Protein AF-A0A925NTC1-F1 (afdb_monomer_lite)

Foldseek 3Di:
DPLPFDEAEAEPEDQVPWDWQPDDLVCLLVLQVVQDLQSNLPGPGFDWYWHDDDQKIKTAGAPPQWKKWAWFDDPRFIYIYMYSDPVVVLVVCVVVVRNVVDDSVRIDTDDHQWIWIFGRPGPPGTDIDTDGNDDDDPPPDPPDPVVVVCVVLVVLLVVLLSVVVVDDQPAAAEEAAQLDPLSLSNLVSNVVSCVVVVHDCVSYAYEYEDQPPDCSLVSRCVSCVVVVNNVRYDYQYDHPVPQDLVVLCNVVVDDPPVSSVVSSRVVSSVVSCCVVPVPHDHYHYRPPVVD

Secondary structure (DSSP, 8-state):
-------EEEE---GGG-EESSS-HHHHHHHHHH--HHHHHT--EE-EEEEEETTEEEEEE-SSS--EEEEE--TT--EEEEES-HHHHHHHHHHTT-GGG--GGG-EEPPTTEEEEEE--SSSPPPPEEEE---PPTT-S-S-HHHHHHHHHHHHHHHHHHHHHHS-TT--EEEE--SSHHHHHHHHHHHHHHHHTT--GGGEEEEEEE-SS-HHHHHHHHHHHHTT-GGGEEEEE--GGG--HHHHHHHH----HHHHHHHHHHHHHHHHHHHH-TT---EE--TTS--

pLDDT: mean 93.63, std 8.41, range [34.22, 98.81]

Sequence (291 aa):
MNHQYLEKIVDLLDPKLNRIHNLSVDEARARVLSGQPEAVREIDGSFALLARDGKTVRMARSLDRPMRYFLAKRAEGPALIVADRIDAIYQQLEREGLSGQFHPSYTRMVPAHYVIEIQLVGCPDPDPTYTRFFTPQRDALPADLDNIGRRYIGALADEIAKWLKSVPANEPIGVAFSGGVDSGSVFLVTYHVMRQLGMSLSRLKAFTLSFGDGPDLQQSRDFLEQLGLGLFLEPVEADLASLDVAETIRVVEDYKPLDIESASMAMTLCRGIRALYPDWKLLLDGDGGDE

Radius of gyration: 22.22 Å; chains: 1; bounding box: 55×43×65 Å

Structure (mmCIF, N/CA/C/O backbone):
data_AF-A0A925NTC1-F1
#
_entry.id   AF-A0A925NTC1-F1
#
loop_
_atom_site.group_PDB
_atom_site.id
_atom_site.type_symbol
_atom_site.label_atom_id
_atom_site.label_alt_id
_atom_site.label_comp_id
_atom_site.label_asym_id
_atom_site.label_entity_id
_atom_site.label_seq_id
_atom_site.pdbx_PDB_ins_code
_atom_site.Cartn_x
_atom_site.Cartn_y
_atom_site.Cartn_z
_atom_site.occupancy
_atom_site.B_iso_or_equiv
_atom_site.auth_seq_id
_atom_site.auth_comp_id
_atom_site.auth_asym_id
_atom_site.auth_atom_id
_atom_site.pdbx_PDB_model_num
ATOM 1 N N . MET A 1 1 ? -28.391 2.268 40.366 1.00 34.22 1 MET A N 1
ATOM 2 C CA . MET A 1 1 ? -28.900 2.285 38.978 1.00 34.22 1 MET A CA 1
ATOM 3 C C . MET A 1 1 ? -27.744 1.910 38.065 1.00 34.22 1 MET A C 1
ATOM 5 O O . MET A 1 1 ? -26.818 2.703 37.947 1.00 34.22 1 MET A O 1
ATOM 9 N N . ASN A 1 2 ? -27.745 0.696 37.505 1.00 36.69 2 ASN A N 1
ATOM 10 C CA . ASN A 1 2 ? -26.750 0.284 36.509 1.00 36.69 2 ASN A CA 1
ATOM 11 C C . ASN A 1 2 ? -27.020 1.065 35.220 1.00 36.69 2 ASN A C 1
ATOM 13 O O . ASN A 1 2 ? -27.912 0.702 34.460 1.00 36.69 2 ASN A O 1
ATOM 17 N N . HIS A 1 3 ? -26.287 2.157 34.999 1.00 46.06 3 HIS A N 1
ATOM 18 C CA . HIS A 1 3 ? -26.251 2.800 33.691 1.00 46.06 3 HIS A CA 1
ATOM 19 C C . HIS A 1 3 ? -25.476 1.866 32.762 1.00 46.06 3 HIS A C 1
ATOM 21 O O . HIS A 1 3 ? -24.249 1.807 32.804 1.00 46.06 3 HIS A O 1
ATOM 27 N N . GLN A 1 4 ? -26.195 1.063 31.982 1.00 53.44 4 GLN A N 1
ATOM 28 C CA . GLN A 1 4 ? -25.585 0.270 30.927 1.00 53.44 4 GLN A CA 1
ATOM 29 C C . GLN A 1 4 ? -25.191 1.247 29.818 1.00 53.44 4 GLN A C 1
ATOM 31 O O . GLN A 1 4 ? -26.040 1.687 29.050 1.00 53.44 4 GLN A O 1
ATOM 36 N N . TYR A 1 5 ? -23.922 1.657 29.811 1.00 60.78 5 TYR A N 1
ATOM 37 C CA . TYR A 1 5 ? -23.385 2.534 28.776 1.00 60.78 5 TYR A CA 1
ATOM 38 C C . TYR A 1 5 ? -23.648 1.926 27.388 1.00 60.78 5 TYR A C 1
ATOM 40 O O . TYR A 1 5 ? -23.357 0.750 27.155 1.00 60.78 5 TYR A O 1
ATOM 48 N N . LEU A 1 6 ? -24.219 2.725 26.485 1.00 64.88 6 LEU A N 1
ATOM 49 C CA . LEU A 1 6 ? -24.403 2.395 25.076 1.00 64.88 6 LEU A CA 1
ATOM 50 C C . LEU A 1 6 ? -23.114 2.749 24.336 1.00 64.88 6 LEU A C 1
ATOM 52 O O . LEU A 1 6 ? -22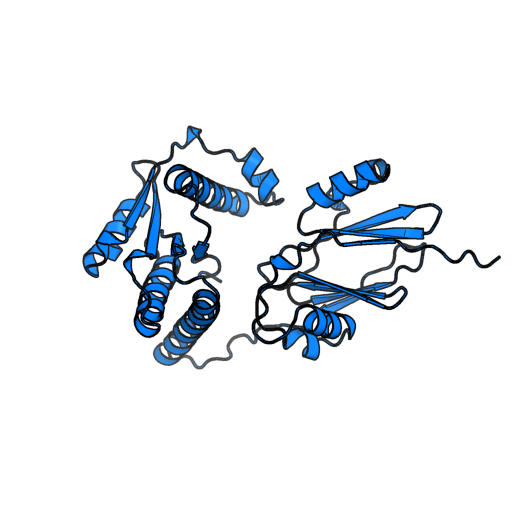.890 3.885 23.912 1.00 64.88 6 LEU A O 1
ATOM 56 N N . GLU A 1 7 ? -22.250 1.751 24.215 1.00 76.75 7 GLU A N 1
ATOM 57 C CA . GLU A 1 7 ? -21.011 1.841 23.453 1.00 76.75 7 GLU A CA 1
ATOM 58 C C . GLU A 1 7 ? -21.331 1.925 21.960 1.00 76.75 7 GLU A C 1
ATOM 60 O O . GLU A 1 7 ? -22.129 1.147 21.426 1.00 76.75 7 GLU A O 1
ATOM 65 N N . LYS A 1 8 ? -20.703 2.881 21.273 1.00 87.38 8 LYS A N 1
ATOM 66 C CA . LYS A 1 8 ? -20.868 3.063 19.830 1.00 87.38 8 LYS A CA 1
ATOM 67 C C . LYS A 1 8 ? -19.547 2.791 19.129 1.00 87.38 8 LYS A C 1
ATOM 69 O O . LYS A 1 8 ? -18.512 3.308 19.530 1.00 87.38 8 LYS A O 1
ATOM 74 N N . ILE A 1 9 ? -19.595 2.001 18.064 1.00 92.94 9 ILE A N 1
ATOM 75 C CA . ILE A 1 9 ? -18.451 1.768 17.182 1.00 92.94 9 ILE A CA 1
ATOM 76 C C . ILE A 1 9 ? -18.863 2.213 15.788 1.00 92.94 9 ILE A C 1
ATOM 78 O O . ILE A 1 9 ? -19.908 1.788 1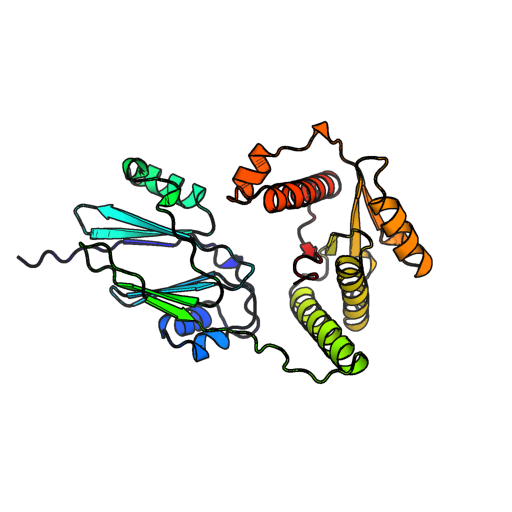5.290 1.00 92.94 9 ILE A O 1
ATOM 82 N N . VAL A 1 10 ? -18.055 3.074 15.183 1.00 96.00 10 VAL A N 1
ATOM 83 C CA . VAL A 1 10 ? -18.211 3.521 13.802 1.00 96.00 10 VAL A CA 1
ATOM 84 C C . VAL A 1 10 ? -16.999 3.029 13.024 1.00 96.00 10 VAL A C 1
ATOM 86 O O . VAL A 1 10 ? -15.906 3.567 13.171 1.00 96.00 10 VAL A O 1
ATOM 89 N N . ASP A 1 11 ? -17.204 1.979 12.234 1.00 96.75 11 ASP A N 1
ATOM 90 C CA . ASP A 1 11 ? -16.203 1.431 11.320 1.00 96.75 11 ASP A CA 1
ATOM 91 C C . ASP A 1 11 ? -16.370 2.094 9.946 1.00 96.75 11 ASP A C 1
ATOM 93 O O . ASP A 1 11 ? -17.374 1.873 9.265 1.00 96.75 11 ASP A O 1
ATOM 97 N N . LEU A 1 12 ? -15.424 2.962 9.581 1.00 97.81 12 LEU A N 1
ATOM 98 C CA . LEU A 1 12 ? -15.378 3.674 8.300 1.00 97.81 12 LEU A CA 1
ATOM 99 C C . LEU A 1 12 ? -14.425 3.009 7.297 1.00 97.81 12 LEU A C 1
ATOM 101 O O . LEU A 1 12 ? -14.195 3.567 6.225 1.00 97.81 12 LEU A O 1
ATOM 105 N N . LEU A 1 13 ? -13.851 1.846 7.622 1.00 97.06 13 LEU A N 1
ATOM 106 C CA . LEU A 1 13 ? -12.977 1.127 6.701 1.00 97.06 13 LEU A CA 1
ATOM 107 C C . LEU A 1 13 ? -13.779 0.578 5.517 1.00 97.06 13 LEU A C 1
ATOM 109 O O . LEU A 1 13 ? -14.819 -0.055 5.698 1.00 97.06 13 LEU A O 1
ATOM 113 N N . ASP A 1 14 ? -13.265 0.755 4.297 1.00 95.25 14 ASP A N 1
ATOM 114 C CA . ASP A 1 14 ? -13.838 0.100 3.120 1.00 95.25 14 ASP A CA 1
ATOM 115 C C . ASP A 1 14 ? -13.354 -1.361 3.039 1.00 95.25 14 ASP A C 1
ATOM 117 O O . ASP A 1 14 ? -12.177 -1.609 2.744 1.00 95.25 14 ASP A O 1
ATOM 121 N N . PRO A 1 15 ? -14.237 -2.359 3.249 1.00 92.56 15 PRO A N 1
ATOM 122 C CA . PRO A 1 15 ? -13.847 -3.763 3.203 1.00 92.56 15 PRO A CA 1
ATOM 123 C C . PRO A 1 15 ? -13.357 -4.210 1.820 1.00 92.56 15 PRO A C 1
ATOM 125 O O . PRO A 1 15 ? -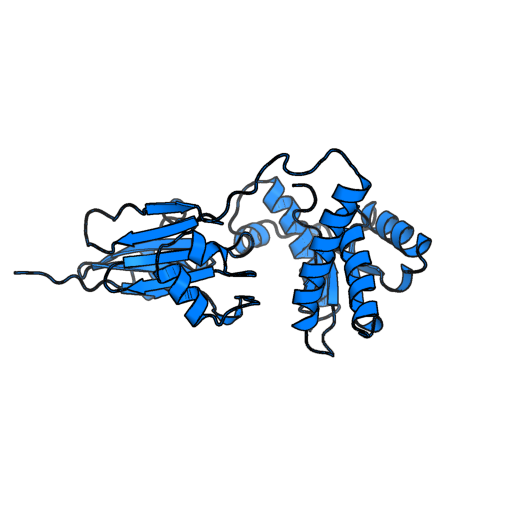12.643 -5.210 1.740 1.00 92.56 15 PRO A O 1
ATOM 128 N N . LYS A 1 16 ? -13.704 -3.492 0.739 1.00 93.19 16 LYS A N 1
ATOM 129 C CA . LYS A 1 16 ? -13.284 -3.816 -0.637 1.00 93.19 16 LYS A CA 1
ATOM 130 C C . LYS A 1 16 ? -11.807 -3.544 -0.895 1.00 93.19 16 LYS A C 1
ATOM 132 O O . LYS A 1 16 ? -11.266 -4.028 -1.886 1.00 93.19 16 LYS A O 1
ATOM 137 N N . LEU A 1 17 ? -11.170 -2.761 -0.029 1.00 93.62 17 LEU A N 1
ATOM 138 C CA . LEU A 1 17 ? -9.750 -2.462 -0.135 1.00 93.62 17 LEU A CA 1
ATOM 139 C C . LEU A 1 17 ? -8.865 -3.557 0.477 1.00 93.62 17 LEU A C 1
ATOM 141 O O . LEU A 1 17 ? -7.655 -3.534 0.269 1.00 93.62 17 LEU A O 1
ATOM 145 N N . ASN A 1 18 ? -9.447 -4.522 1.1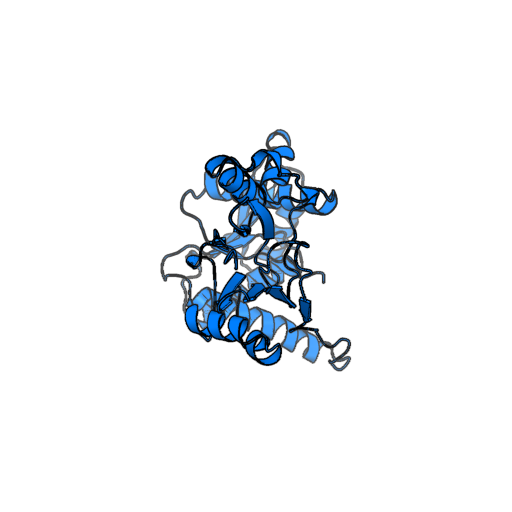96 1.00 95.44 18 ASN A N 1
ATOM 146 C CA . ASN A 1 18 ? -8.714 -5.693 1.666 1.00 95.44 18 ASN A CA 1
ATOM 147 C C . ASN A 1 18 ? -8.397 -6.631 0.490 1.00 95.44 18 ASN A C 1
ATOM 149 O O . ASN A 1 18 ? -9.260 -6.947 -0.332 1.00 95.44 18 ASN A O 1
ATOM 153 N N . ARG A 1 19 ? -7.161 -7.123 0.442 1.00 94.25 19 ARG A N 1
ATOM 154 C CA . ARG A 1 19 ? -6.672 -8.133 -0.500 1.00 94.25 19 ARG A CA 1
ATOM 155 C C . ARG A 1 19 ? -6.203 -9.335 0.303 1.00 94.25 19 ARG A C 1
ATOM 157 O O . ARG A 1 19 ? -5.042 -9.411 0.672 1.00 94.25 19 ARG A O 1
ATOM 164 N N . ILE A 1 20 ? -7.127 -10.240 0.607 1.00 95.81 20 ILE A N 1
ATOM 165 C CA . ILE A 1 20 ? -6.850 -11.452 1.385 1.00 95.81 20 ILE A CA 1
ATOM 166 C C . ILE A 1 20 ? -6.851 -12.642 0.428 1.00 95.81 20 ILE A C 1
ATOM 168 O O . ILE A 1 20 ? -7.797 -12.819 -0.342 1.00 95.81 20 ILE A O 1
ATOM 172 N N . HIS A 1 21 ? -5.781 -13.433 0.448 1.00 94.62 21 HIS A N 1
ATOM 173 C CA . HIS A 1 21 ? -5.537 -14.479 -0.547 1.00 94.62 21 HIS A CA 1
ATOM 174 C C . HIS A 1 21 ? -6.015 -15.866 -0.116 1.00 94.62 21 HIS A C 1
ATOM 176 O O . HIS A 1 21 ? -6.291 -16.706 -0.972 1.00 94.62 21 HIS A O 1
ATOM 182 N N . ASN A 1 22 ? -6.117 -16.119 1.189 1.00 96.25 22 ASN A N 1
ATOM 183 C CA . ASN A 1 22 ? -6.352 -17.457 1.733 1.00 96.25 22 ASN A CA 1
ATOM 184 C C . ASN A 1 22 ? -7.648 -17.610 2.547 1.00 96.25 22 ASN A C 1
ATOM 186 O O . ASN A 1 22 ? -7.975 -18.729 2.934 1.00 96.25 22 ASN A O 1
ATOM 190 N N . LEU A 1 23 ? -8.370 -16.518 2.816 1.00 97.00 23 LEU A N 1
ATOM 191 C CA . LEU A 1 23 ? -9.561 -16.480 3.670 1.00 97.00 23 LEU A CA 1
ATOM 192 C C . LEU A 1 23 ? -10.598 -15.498 3.114 1.00 97.00 23 LEU A C 1
ATOM 194 O O . LEU A 1 23 ? -10.261 -14.546 2.407 1.00 97.00 23 LEU A O 1
ATOM 198 N N . SER A 1 24 ? -11.860 -15.674 3.500 1.00 96.19 24 SER A N 1
ATOM 199 C CA . SER A 1 24 ? -12.855 -14.604 3.395 1.00 96.19 24 SER A CA 1
ATOM 200 C C . SER A 1 24 ? -12.587 -13.486 4.414 1.00 96.19 24 SER A C 1
ATOM 202 O O . SER A 1 24 ? -11.919 -13.680 5.433 1.00 96.19 24 SER A O 1
ATOM 204 N N . VAL A 1 25 ? -13.153 -12.297 4.172 1.00 96.19 25 VAL A N 1
ATOM 205 C CA . VAL A 1 25 ? -13.034 -11.154 5.098 1.00 96.19 25 VAL A CA 1
ATOM 206 C C . VAL A 1 25 ? -13.625 -11.480 6.474 1.00 96.19 25 VAL A C 1
ATOM 208 O O . VAL A 1 25 ? -13.068 -11.067 7.489 1.00 96.19 25 VAL A O 1
ATOM 211 N N . ASP A 1 26 ? -14.717 -12.244 6.532 1.00 96.56 26 ASP A N 1
ATOM 212 C CA . ASP A 1 26 ? -15.361 -12.602 7.799 1.00 96.56 26 ASP A CA 1
ATOM 213 C C . ASP A 1 26 ? -14.547 -13.635 8.589 1.00 96.56 26 ASP A C 1
ATOM 215 O O . ASP A 1 26 ? -14.409 -13.506 9.806 1.00 96.56 26 ASP A O 1
ATOM 219 N N . GLU A 1 27 ? -13.921 -14.604 7.916 1.00 98.00 27 GLU A N 1
ATOM 220 C CA . GLU A 1 27 ? -12.978 -15.528 8.560 1.00 98.00 27 GLU A CA 1
ATOM 221 C C . GLU A 1 27 ? -11.750 -14.786 9.093 1.00 98.00 27 GLU A C 1
ATOM 223 O O . GLU A 1 27 ? -11.338 -15.011 10.231 1.00 98.00 27 GLU A O 1
ATOM 228 N N . ALA A 1 28 ? -11.196 -13.851 8.316 1.00 97.94 28 ALA A N 1
ATOM 229 C CA . ALA A 1 28 ? -10.082 -13.018 8.757 1.00 97.94 28 ALA A CA 1
ATOM 230 C C . ALA A 1 28 ? -10.469 -12.143 9.964 1.00 97.94 28 ALA A C 1
ATOM 232 O O . ALA A 1 28 ? -9.719 -12.058 10.940 1.00 97.94 28 ALA A O 1
ATOM 233 N N . ARG A 1 29 ? -11.678 -11.562 9.966 1.00 98.00 29 ARG A N 1
ATOM 234 C CA . ARG A 1 29 ? -12.235 -10.859 11.133 1.00 98.00 29 ARG A CA 1
ATOM 235 C C . ARG A 1 29 ? -12.389 -11.779 12.336 1.00 98.00 29 ARG A C 1
ATOM 237 O O . ARG A 1 29 ? -12.080 -11.348 13.440 1.00 98.00 29 ARG A O 1
ATOM 244 N N . ALA A 1 30 ? -12.807 -13.030 12.153 1.00 98.12 30 ALA A N 1
ATOM 245 C CA . ALA A 1 30 ? -12.884 -14.001 13.243 1.00 98.12 30 ALA A CA 1
ATOM 246 C C . ALA A 1 30 ? -11.494 -14.326 13.824 1.00 98.12 30 ALA A C 1
ATOM 248 O O . ALA A 1 30 ? -11.352 -14.447 15.042 1.00 98.12 30 ALA A O 1
ATOM 249 N N . ARG A 1 31 ? -10.447 -14.390 12.987 1.00 98.31 31 ARG A N 1
ATOM 250 C CA . ARG A 1 31 ? -9.058 -14.529 13.462 1.00 98.31 31 ARG A CA 1
ATOM 251 C C . ARG A 1 31 ? -8.626 -13.324 14.296 1.00 98.31 31 ARG A C 1
ATOM 253 O O . ARG A 1 31 ? -8.130 -13.518 15.403 1.00 98.31 31 ARG A O 1
ATOM 260 N N . VAL A 1 32 ? -8.889 -12.098 13.835 1.00 98.00 32 VAL A N 1
ATOM 261 C CA . VAL A 1 32 ? -8.629 -10.871 14.619 1.00 98.00 32 VAL A CA 1
ATOM 262 C C . VAL A 1 32 ? -9.441 -10.861 15.913 1.00 98.00 32 VAL A C 1
ATOM 264 O O . VAL A 1 32 ? -8.909 -10.558 16.982 1.00 98.00 32 VAL A O 1
ATOM 267 N N . LEU A 1 33 ? -10.707 -11.275 15.846 1.00 97.88 33 LEU A N 1
ATOM 268 C CA . LEU A 1 33 ? -11.583 -11.373 17.004 1.00 97.88 33 LEU A CA 1
ATOM 269 C C . LEU A 1 33 ? -11.100 -12.401 18.014 1.00 97.88 33 LEU A C 1
ATOM 271 O O . LEU A 1 33 ? -11.430 -12.247 19.174 1.00 97.88 33 LEU A O 1
ATOM 275 N N . SER A 1 34 ? -10.325 -13.417 17.638 1.00 97.00 34 SER A N 1
ATOM 276 C CA . SER A 1 34 ? -9.787 -14.389 18.601 1.00 97.00 34 SER A CA 1
ATOM 277 C C . SER A 1 34 ? -8.752 -13.781 19.559 1.00 97.00 34 SER A C 1
ATOM 279 O O . SER A 1 34 ? -8.532 -14.314 20.647 1.00 97.00 34 SER A O 1
ATOM 281 N N . GLY A 1 35 ? -8.107 -12.678 19.156 1.00 94.81 35 GLY A N 1
ATOM 282 C CA . GLY A 1 35 ? -6.989 -12.072 19.880 1.00 94.81 35 GLY A CA 1
ATOM 283 C C . GLY A 1 35 ? -5.691 -12.887 19.850 1.00 94.81 35 GLY A C 1
ATOM 284 O O . GLY A 1 35 ? -4.709 -12.451 20.439 1.00 94.81 35 GLY A O 1
ATOM 285 N N . GLN A 1 36 ? -5.668 -14.049 19.185 1.00 96.62 36 GLN A N 1
ATOM 286 C CA . GLN A 1 36 ? -4.500 -14.930 19.128 1.00 96.62 36 GLN A CA 1
ATOM 287 C C . GLN A 1 36 ? -3.535 -14.470 18.022 1.00 96.62 36 GLN A C 1
ATOM 289 O O . GLN A 1 36 ? -3.917 -14.491 16.846 1.00 96.62 36 GLN A O 1
ATOM 294 N N . PRO A 1 37 ? -2.295 -14.066 18.353 1.00 96.19 37 PRO A N 1
ATOM 295 C CA . PRO A 1 37 ? -1.338 -13.559 17.369 1.00 96.19 37 PRO A CA 1
ATOM 296 C C . PRO A 1 37 ? -1.050 -14.550 16.239 1.00 96.19 37 PRO A C 1
ATOM 298 O O . PRO A 1 37 ? -1.020 -14.171 15.071 1.00 96.19 37 PRO A O 1
ATOM 301 N N . GLU A 1 38 ? -0.914 -15.830 16.562 1.00 96.81 38 GLU A N 1
ATOM 302 C CA . GLU A 1 38 ? -0.633 -16.910 15.616 1.00 96.81 38 GLU A CA 1
ATOM 303 C C . GLU A 1 38 ? -1.763 -17.043 14.591 1.00 96.81 38 GLU A C 1
ATOM 305 O O . GLU A 1 38 ? -1.517 -17.188 13.398 1.00 96.81 38 GLU A O 1
ATOM 310 N N . ALA A 1 39 ? -3.010 -16.891 15.042 1.00 97.38 39 ALA A N 1
ATOM 311 C CA . ALA A 1 39 ? -4.183 -16.958 14.183 1.00 97.38 39 ALA A CA 1
ATOM 312 C C . ALA A 1 39 ? -4.279 -15.755 13.228 1.00 97.38 39 ALA A C 1
ATOM 314 O O . ALA A 1 39 ? -4.731 -15.911 12.096 1.00 97.38 39 ALA A O 1
ATOM 315 N N . VAL A 1 40 ? -3.861 -14.564 13.672 1.00 97.56 40 VAL A N 1
ATOM 316 C CA . VAL A 1 40 ? -3.804 -13.353 12.831 1.00 97.56 40 VAL A CA 1
ATOM 317 C C . VAL A 1 40 ? -2.629 -13.416 11.855 1.00 97.56 40 VAL A C 1
ATOM 319 O O . VAL A 1 40 ? -2.753 -12.973 10.716 1.00 97.56 40 VAL A O 1
ATOM 322 N N . ARG A 1 41 ? -1.507 -14.021 12.261 1.00 96.69 41 ARG A N 1
ATOM 323 C CA . ARG A 1 41 ? -0.319 -14.201 11.416 1.00 96.69 41 ARG A CA 1
ATOM 324 C C . ARG A 1 41 ? -0.584 -15.053 10.172 1.00 96.69 41 ARG A C 1
ATOM 326 O O . ARG A 1 41 ? 0.132 -14.888 9.182 1.00 96.69 41 ARG A O 1
ATOM 333 N N . GLU A 1 42 ? -1.582 -15.933 10.228 1.00 97.12 42 GLU A N 1
ATOM 334 C CA . GLU A 1 42 ? -2.028 -16.777 9.113 1.00 97.12 42 GLU A CA 1
ATOM 335 C C . GLU A 1 42 ? -2.799 -16.016 8.023 1.00 97.12 42 GLU A C 1
ATOM 337 O O . GLU A 1 42 ? -3.028 -16.586 6.960 1.00 97.12 42 GLU A O 1
ATOM 342 N N . ILE A 1 43 ? -3.217 -14.765 8.243 1.00 97.62 43 ILE A N 1
ATOM 343 C CA . ILE A 1 43 ? -3.909 -13.977 7.212 1.00 97.62 43 ILE A CA 1
ATOM 344 C C . ILE A 1 43 ? -2.886 -13.579 6.138 1.00 97.62 43 ILE A C 1
ATOM 346 O O . ILE A 1 43 ? -1.967 -12.807 6.413 1.00 97.62 43 ILE A O 1
ATOM 350 N N . ASP A 1 44 ? -3.044 -14.108 4.922 1.00 95.50 44 ASP A N 1
ATOM 351 C CA . ASP A 1 44 ? -2.168 -13.811 3.783 1.00 95.50 44 ASP A CA 1
ATOM 352 C C . ASP A 1 44 ? -2.737 -12.646 2.967 1.00 95.50 44 ASP A C 1
ATOM 354 O O . ASP A 1 44 ? -3.842 -12.742 2.422 1.00 95.50 44 ASP A O 1
ATOM 358 N N . GLY A 1 45 ? -1.970 -11.559 2.883 1.00 93.94 45 GLY A N 1
ATOM 359 C CA . GLY A 1 45 ? -2.258 -10.400 2.046 1.00 93.94 45 GLY A CA 1
ATOM 360 C C . GLY A 1 45 ? -2.310 -9.066 2.795 1.00 93.94 45 GLY A C 1
ATOM 361 O O . GLY A 1 45 ? -1.745 -8.897 3.877 1.00 93.94 45 GLY A O 1
ATOM 362 N N . SER A 1 46 ? -2.994 -8.103 2.186 1.00 95.12 46 SER A N 1
ATOM 363 C CA . SER A 1 46 ? -3.083 -6.709 2.622 1.00 95.12 46 SER A CA 1
ATOM 364 C C . SER A 1 46 ? -4.450 -6.425 3.243 1.00 95.12 46 SER A C 1
ATOM 366 O O . SER A 1 46 ? -5.491 -6.654 2.618 1.00 95.12 46 SER A O 1
ATOM 368 N N . PHE A 1 47 ? -4.481 -5.958 4.493 1.00 97.12 47 PHE A N 1
ATOM 369 C CA . PHE A 1 47 ? -5.737 -5.779 5.219 1.00 97.12 47 PHE A CA 1
ATOM 370 C C . PHE A 1 47 ? -5.696 -4.709 6.317 1.00 97.12 47 PHE A C 1
ATOM 372 O O . PHE A 1 47 ? -4.667 -4.463 6.942 1.00 97.12 47 PHE A O 1
ATOM 379 N N . ALA A 1 48 ? -6.862 -4.129 6.598 1.00 98.00 48 ALA A N 1
ATOM 380 C CA . ALA A 1 48 ? -7.175 -3.415 7.835 1.00 98.00 48 ALA A CA 1
ATOM 381 C C . ALA A 1 48 ? -8.523 -3.937 8.343 1.00 98.00 48 ALA A C 1
ATOM 383 O O . ALA A 1 48 ? -9.542 -3.830 7.657 1.00 98.00 48 ALA A O 1
ATOM 384 N N . LEU A 1 49 ? -8.521 -4.570 9.515 1.00 98.19 49 LEU A N 1
ATOM 385 C CA . LEU A 1 49 ? -9.656 -5.336 10.018 1.00 98.19 49 LEU A CA 1
ATOM 386 C C . LEU A 1 49 ? -10.027 -4.888 11.425 1.00 98.19 49 LEU A C 1
ATOM 388 O O . LEU A 1 49 ? -9.182 -4.830 12.318 1.00 98.19 49 LEU A O 1
ATOM 392 N N . LEU A 1 50 ? -11.321 -4.649 11.615 1.00 97.81 50 LEU A N 1
ATOM 393 C CA . LEU A 1 50 ? -11.962 -4.454 12.905 1.00 97.81 50 LEU A CA 1
ATOM 394 C C . LEU A 1 50 ? -12.919 -5.616 13.172 1.00 97.81 50 LEU A C 1
ATOM 396 O O . LEU A 1 50 ? -13.694 -6.014 12.297 1.00 97.81 50 LEU A O 1
ATOM 400 N N . ALA A 1 51 ? -12.884 -6.132 14.396 1.00 96.94 51 ALA A N 1
ATOM 401 C CA . ALA A 1 51 ? -13.853 -7.091 14.900 1.00 96.94 51 ALA A CA 1
ATOM 402 C C . ALA A 1 51 ? -14.257 -6.744 16.337 1.00 96.94 51 ALA A C 1
ATOM 404 O O . ALA A 1 51 ? -13.502 -6.106 17.073 1.00 96.94 51 ALA A O 1
ATOM 405 N N . ARG A 1 52 ? -15.460 -7.156 16.744 1.00 94.62 52 ARG A N 1
ATOM 406 C CA . ARG A 1 52 ? -15.976 -6.894 18.090 1.00 94.62 52 ARG A CA 1
ATOM 407 C C . ARG A 1 52 ? -16.723 -8.087 18.668 1.00 94.62 52 ARG A C 1
ATOM 409 O O . ARG A 1 52 ? -17.408 -8.792 17.929 1.00 94.62 52 ARG A O 1
ATOM 416 N N . ASP A 1 53 ? -16.649 -8.224 19.984 1.00 93.31 53 ASP A N 1
ATOM 417 C CA . ASP A 1 53 ? -17.513 -9.087 20.785 1.00 93.31 53 ASP A CA 1
ATOM 418 C C . ASP A 1 53 ? -17.874 -8.364 22.087 1.00 93.31 53 ASP A C 1
ATOM 420 O O . ASP A 1 53 ? -17.008 -8.013 22.892 1.00 93.31 53 ASP A O 1
ATOM 424 N N . GLY A 1 54 ? -19.161 -8.056 22.257 1.00 89.88 54 GLY A N 1
ATOM 425 C CA . GLY A 1 54 ? -19.641 -7.194 23.335 1.00 89.88 54 GLY A CA 1
ATOM 426 C C . GLY A 1 54 ? -18.882 -5.864 23.392 1.00 89.88 54 GLY A C 1
ATOM 427 O O . GLY A 1 54 ? -18.970 -5.056 22.467 1.00 89.88 54 GLY A O 1
ATOM 428 N N . LYS A 1 55 ? -18.142 -5.664 24.488 1.00 89.31 55 LYS A N 1
ATOM 429 C CA . LYS A 1 55 ? -17.357 -4.449 24.773 1.00 89.31 55 LYS A CA 1
ATOM 430 C C . LYS A 1 55 ? -15.920 -4.508 24.263 1.00 89.31 55 LYS A C 1
ATOM 432 O O . LYS A 1 55 ? -15.199 -3.513 24.322 1.00 89.31 55 LYS A O 1
ATOM 437 N N . THR A 1 56 ? -15.484 -5.680 23.816 1.00 93.19 56 THR A N 1
ATOM 438 C CA . THR A 1 56 ? -14.130 -5.917 23.336 1.00 93.19 56 THR A CA 1
ATOM 439 C C . THR A 1 56 ? -14.071 -5.604 21.849 1.00 93.19 56 THR A C 1
ATOM 441 O O . THR A 1 56 ? -14.772 -6.221 21.046 1.00 93.19 56 THR A O 1
ATOM 444 N N . VAL A 1 57 ? -13.213 -4.660 21.476 1.00 96.12 57 VAL A N 1
ATOM 445 C CA . VAL A 1 57 ? -12.900 -4.342 20.081 1.00 96.12 57 VAL A CA 1
ATOM 446 C C . VAL A 1 57 ? -11.471 -4.761 19.801 1.00 96.12 57 VAL A C 1
ATOM 448 O O . VAL A 1 57 ? -10.558 -4.367 20.525 1.00 96.12 57 VAL A O 1
ATOM 451 N N . ARG A 1 58 ? -11.279 -5.544 18.740 1.00 97.94 58 ARG A N 1
ATOM 452 C CA . ARG A 1 58 ? -9.965 -5.963 18.261 1.00 97.94 58 ARG A CA 1
ATOM 453 C C . ARG A 1 58 ? -9.711 -5.427 16.862 1.00 97.94 58 ARG A C 1
ATOM 455 O O . ARG A 1 58 ? -10.602 -5.432 16.012 1.00 97.94 58 ARG A O 1
ATOM 462 N N . MET A 1 59 ? -8.498 -4.938 16.642 1.00 98.31 59 MET A N 1
ATOM 463 C CA . MET A 1 59 ? -8.081 -4.302 15.394 1.00 98.31 59 MET A CA 1
ATOM 464 C C . MET A 1 59 ? -6.708 -4.818 14.978 1.00 98.31 59 MET A C 1
ATOM 466 O O . MET A 1 59 ? -5.827 -4.962 15.824 1.00 98.31 59 MET A O 1
ATOM 470 N N . ALA A 1 60 ? -6.521 -5.076 13.687 1.00 98.25 60 ALA A N 1
ATOM 471 C CA . ALA A 1 60 ? -5.233 -5.474 13.126 1.00 98.25 60 ALA A CA 1
ATOM 472 C C . ALA A 1 60 ? -5.091 -4.972 11.685 1.00 98.25 60 ALA A C 1
ATOM 474 O O . ALA A 1 60 ? -6.068 -4.947 10.931 1.00 98.25 60 ALA A O 1
ATOM 475 N N . ARG A 1 61 ? -3.865 -4.613 11.293 1.00 97.56 61 ARG A N 1
ATOM 476 C CA . ARG A 1 61 ? -3.532 -4.209 9.919 1.00 97.56 61 ARG A CA 1
ATOM 477 C C . ARG A 1 61 ? -2.185 -4.754 9.434 1.00 97.56 61 ARG A C 1
ATOM 479 O O . ARG A 1 61 ? -1.261 -4.930 10.239 1.00 97.56 61 ARG A O 1
ATOM 486 N N . SER A 1 62 ? -2.081 -4.967 8.121 1.00 94.88 62 SER A N 1
ATOM 487 C CA . SER A 1 62 ? -0.828 -5.217 7.385 1.00 94.88 62 SER A CA 1
ATOM 488 C C . SER A 1 62 ? 0.031 -3.946 7.299 1.00 94.88 62 SER A C 1
ATOM 490 O O . SER A 1 62 ? -0.360 -2.897 7.809 1.00 94.88 62 SER A O 1
ATOM 492 N N . LEU A 1 63 ? 1.227 -4.001 6.707 1.00 91.38 63 LEU A N 1
ATOM 493 C CA . LEU A 1 63 ? 2.158 -2.859 6.631 1.00 91.38 63 LEU A CA 1
ATOM 494 C C . LEU A 1 63 ? 1.710 -1.729 5.680 1.00 91.38 63 LEU A C 1
ATOM 496 O O . LEU A 1 63 ? 2.026 -0.564 5.904 1.00 91.38 63 LEU A O 1
ATOM 500 N N . ASP A 1 64 ? 0.909 -2.043 4.680 1.00 91.06 64 ASP A N 1
ATOM 501 C CA . ASP A 1 64 ? 0.537 -1.136 3.592 1.00 91.06 64 ASP A CA 1
ATOM 502 C C . ASP A 1 64 ? -0.849 -0.484 3.776 1.00 91.06 64 ASP A C 1
ATOM 504 O O . ASP A 1 64 ? -1.230 0.410 3.026 1.00 91.06 64 ASP A O 1
ATOM 508 N N . ARG A 1 65 ? -1.624 -0.904 4.787 1.00 93.94 65 ARG A N 1
ATOM 509 C CA . ARG A 1 65 ? -3.005 -0.442 5.012 1.00 93.94 65 ARG A CA 1
ATOM 510 C C . ARG A 1 65 ? -3.114 0.473 6.229 1.00 93.94 65 ARG A C 1
ATOM 512 O O . ARG A 1 65 ? -3.124 -0.036 7.346 1.00 93.94 65 ARG A O 1
ATOM 519 N N . PRO A 1 66 ? -3.233 1.804 6.077 1.00 95.00 66 PRO A N 1
ATOM 520 C CA . PRO A 1 66 ? -3.501 2.709 7.191 1.00 95.00 66 PRO A CA 1
ATOM 521 C C . PRO A 1 66 ? -4.757 2.319 7.969 1.00 95.00 66 PRO A C 1
ATOM 523 O O . PRO A 1 66 ? -5.777 1.947 7.396 1.00 95.00 66 PRO A O 1
ATOM 526 N N . MET A 1 67 ? -4.674 2.412 9.293 1.00 97.56 67 MET A N 1
ATOM 527 C CA . MET A 1 67 ? -5.811 2.206 10.178 1.00 97.56 67 MET A CA 1
ATOM 528 C C . MET A 1 67 ? -5.598 3.059 11.418 1.00 97.56 67 MET A C 1
ATOM 530 O O . MET A 1 67 ? -4.576 2.963 12.094 1.00 97.56 67 MET A O 1
ATOM 534 N N . ARG A 1 68 ? -6.557 3.926 11.692 1.00 96.44 68 ARG A N 1
ATOM 535 C CA . ARG A 1 68 ? -6.524 4.949 12.726 1.00 96.44 68 ARG A CA 1
ATOM 536 C C . ARG A 1 68 ? -7.815 4.878 13.521 1.00 96.44 68 ARG A C 1
ATOM 538 O O . ARG A 1 68 ? -8.851 4.468 13.000 1.00 96.44 68 ARG A O 1
ATOM 545 N N . TYR A 1 69 ? -7.765 5.288 14.778 1.00 96.12 69 TYR A N 1
ATOM 546 C CA . TYR A 1 69 ? -8.953 5.356 15.613 1.00 96.12 69 TYR A CA 1
ATOM 547 C C . TYR A 1 69 ? -8.956 6.576 16.531 1.00 96.12 69 TYR A C 1
ATOM 549 O O . TYR A 1 69 ? -7.911 7.145 16.862 1.00 96.12 69 TYR A O 1
ATOM 557 N N . PHE A 1 70 ? -10.157 6.961 16.950 1.00 95.38 70 PHE A N 1
ATOM 558 C CA . PHE A 1 70 ? -10.417 8.056 17.873 1.00 95.38 70 PHE A CA 1
ATOM 559 C C . PHE A 1 70 ? -11.537 7.660 18.835 1.00 95.38 70 PHE A C 1
ATOM 561 O O . PHE A 1 70 ? -12.561 7.118 18.417 1.00 95.38 70 PHE A O 1
ATOM 568 N N . LEU A 1 71 ? -11.348 7.941 20.124 1.00 92.81 71 LEU A N 1
ATOM 569 C CA . LEU A 1 71 ? -12.336 7.667 21.161 1.00 92.81 71 LEU A CA 1
ATOM 570 C C . LEU A 1 71 ? -12.994 8.978 21.606 1.00 92.81 71 LEU A C 1
ATOM 572 O O . LEU A 1 71 ? -12.374 9.792 22.286 1.00 92.81 71 LEU A O 1
ATOM 576 N N . ALA A 1 72 ? -14.250 9.183 21.220 1.00 91.69 72 ALA A N 1
ATOM 577 C CA . ALA A 1 72 ? -15.040 10.340 21.622 1.00 91.69 72 ALA A CA 1
ATOM 578 C C . ALA A 1 72 ? -15.885 10.037 22.866 1.00 91.69 72 ALA A C 1
ATOM 580 O O . ALA A 1 72 ? -16.423 8.938 23.033 1.00 91.69 72 ALA A O 1
ATOM 581 N N . LYS A 1 73 ? -16.050 11.038 23.730 1.00 88.50 73 LYS A N 1
ATOM 582 C CA . LYS A 1 73 ? -16.829 10.938 24.969 1.00 88.50 73 LYS A CA 1
ATOM 583 C C . LYS A 1 73 ? -18.269 11.368 24.712 1.00 88.50 73 LYS A C 1
ATOM 585 O O . LYS A 1 73 ? -18.513 12.448 24.174 1.00 88.50 73 LYS A O 1
ATOM 590 N N . ARG A 1 74 ? -19.237 10.545 25.122 1.00 84.88 74 ARG A N 1
ATOM 591 C CA . ARG A 1 74 ? -20.672 10.881 25.111 1.00 84.88 74 ARG A CA 1
ATOM 592 C C . ARG A 1 74 ? -21.264 10.578 26.482 1.00 84.88 74 ARG A C 1
ATOM 594 O O . ARG A 1 74 ? -20.759 9.718 27.198 1.00 84.88 74 ARG A O 1
ATOM 601 N N . ALA A 1 75 ? -22.366 11.244 26.825 1.00 80.31 75 ALA A N 1
ATOM 602 C CA . ALA A 1 75 ? -23.087 10.982 28.074 1.00 80.31 75 ALA A CA 1
ATOM 603 C C . ALA A 1 75 ? -23.567 9.520 28.178 1.00 80.31 75 ALA A C 1
ATOM 605 O O . ALA A 1 75 ? -23.559 8.933 29.255 1.00 80.31 75 ALA A O 1
ATOM 606 N N . GLU A 1 76 ? -23.943 8.929 27.041 1.00 79.75 76 GLU A N 1
ATOM 607 C CA . GLU A 1 76 ? -24.436 7.552 26.934 1.00 79.75 76 GLU A CA 1
ATOM 608 C C . GLU A 1 76 ? -23.327 6.492 26.977 1.00 79.75 76 GLU A C 1
ATOM 610 O O . GLU A 1 76 ? -23.628 5.330 27.224 1.00 79.75 76 GLU A O 1
ATOM 615 N N . GLY A 1 77 ? -22.063 6.859 26.748 1.00 81.38 77 GLY A N 1
ATOM 616 C CA . GLY A 1 77 ? -20.943 5.922 26.626 1.00 81.38 77 GLY A CA 1
ATOM 617 C C . GLY A 1 77 ? -19.913 6.351 25.575 1.00 81.38 77 GLY A C 1
ATOM 618 O O . GLY A 1 77 ? -20.174 7.259 24.784 1.00 81.38 77 GLY A O 1
ATOM 619 N N . PRO A 1 78 ? -18.722 5.733 25.557 1.00 87.19 78 PRO A N 1
ATOM 620 C CA . PRO A 1 78 ? -17.692 6.067 24.583 1.00 87.19 78 PRO A CA 1
ATOM 621 C C . PRO A 1 78 ? -18.131 5.719 23.152 1.00 87.19 78 PRO A C 1
ATOM 623 O O . PRO A 1 78 ? -18.847 4.740 22.916 1.00 87.19 78 PRO A O 1
ATOM 626 N N . ALA A 1 79 ? -17.675 6.523 22.192 1.00 90.88 79 ALA A N 1
ATOM 627 C CA . ALA A 1 79 ? -17.789 6.252 20.766 1.00 90.88 79 ALA A CA 1
ATOM 628 C C . ALA A 1 79 ? -16.398 6.043 20.160 1.00 90.88 79 ALA A C 1
ATOM 630 O O . ALA A 1 79 ? -15.595 6.973 20.112 1.00 90.88 79 ALA A O 1
ATOM 631 N N . LEU A 1 80 ? -16.119 4.827 19.697 1.00 94.06 80 LEU A N 1
ATOM 632 C CA . LEU A 1 80 ? -14.902 4.496 18.965 1.00 94.06 80 LEU A CA 1
ATOM 633 C C . LEU A 1 80 ? -15.152 4.685 17.467 1.00 94.06 80 LEU A C 1
ATOM 635 O O . LEU A 1 80 ? -15.978 3.986 16.882 1.00 94.06 80 LEU A O 1
ATOM 639 N N . ILE A 1 81 ? -14.436 5.616 16.849 1.00 96.69 81 ILE A N 1
ATOM 640 C CA . ILE A 1 81 ? -14.466 5.850 15.404 1.00 96.69 81 ILE A CA 1
ATOM 641 C C . ILE A 1 81 ? -13.166 5.310 14.827 1.00 96.69 81 ILE A C 1
ATOM 643 O O . ILE A 1 81 ? -12.093 5.643 15.329 1.00 96.69 81 ILE A O 1
ATOM 647 N N . VAL A 1 82 ? -13.260 4.485 13.791 1.00 97.88 82 VAL A N 1
ATOM 648 C CA . VAL A 1 82 ? -12.122 3.828 13.144 1.00 97.88 82 VAL A CA 1
ATOM 649 C C . VAL A 1 82 ? -12.173 4.112 11.653 1.00 97.88 82 VAL A C 1
ATOM 651 O O . VAL A 1 82 ? -13.227 3.967 11.041 1.00 97.88 82 VAL A O 1
ATOM 654 N N . ALA A 1 83 ? -11.054 4.531 11.073 1.00 97.75 83 ALA A N 1
ATOM 655 C CA . ALA A 1 83 ? -10.940 4.849 9.653 1.00 97.75 83 ALA A CA 1
ATOM 656 C C . ALA A 1 83 ? -9.509 4.631 9.161 1.00 97.75 83 ALA A C 1
ATOM 658 O O . ALA A 1 83 ? -8.578 4.514 9.953 1.00 97.75 83 ALA A O 1
ATOM 659 N N . ASP A 1 84 ? -9.308 4.628 7.852 1.00 95.81 84 ASP A N 1
ATOM 660 C CA . ASP A 1 84 ? -7.979 4.689 7.252 1.00 95.81 84 ASP A CA 1
ATOM 661 C C . ASP A 1 84 ? -7.398 6.111 7.280 1.00 95.81 84 ASP A C 1
ATOM 663 O O . ASP A 1 84 ? -6.180 6.241 7.332 1.00 95.81 84 ASP A O 1
ATOM 667 N N . ARG A 1 85 ? -8.229 7.164 7.344 1.00 95.50 85 ARG A N 1
ATOM 668 C CA . ARG A 1 85 ? -7.802 8.577 7.366 1.00 95.50 85 ARG A CA 1
ATOM 669 C C . ARG A 1 85 ? -8.268 9.378 8.590 1.00 95.50 85 ARG A C 1
ATOM 671 O O . ARG A 1 85 ? -9.367 9.174 9.108 1.00 95.50 85 ARG A O 1
ATOM 678 N N . ILE A 1 86 ? -7.442 10.326 9.034 1.00 95.81 86 ILE A N 1
ATOM 679 C CA . ILE A 1 86 ? -7.736 11.293 10.106 1.00 95.81 86 ILE A CA 1
ATOM 680 C C . ILE A 1 86 ? -8.880 12.226 9.692 1.00 95.81 86 ILE A C 1
ATOM 682 O O . ILE A 1 86 ? -9.775 12.494 10.497 1.00 95.81 86 ILE A O 1
ATOM 686 N N . ASP A 1 87 ? -8.889 12.714 8.453 1.00 95.31 87 ASP A N 1
ATOM 687 C CA . ASP A 1 87 ? -9.947 13.618 7.987 1.00 95.31 87 ASP A CA 1
ATOM 688 C C . ASP A 1 87 ? -11.334 12.949 7.939 1.00 95.31 87 ASP A C 1
ATOM 690 O O . ASP A 1 87 ? -12.332 13.583 8.284 1.00 95.31 87 ASP A O 1
ATOM 694 N N . ALA A 1 88 ? -11.407 11.655 7.618 1.00 96.62 88 ALA A N 1
ATOM 695 C CA . ALA A 1 88 ? -12.636 10.867 7.691 1.00 96.62 88 ALA A CA 1
ATOM 696 C C . ALA A 1 88 ? -13.164 10.756 9.133 1.00 96.62 88 ALA A C 1
ATOM 698 O O . ALA A 1 88 ? -14.371 10.887 9.364 1.00 96.62 88 ALA A O 1
ATOM 699 N N . ILE A 1 89 ? -12.268 10.582 10.113 1.00 97.38 89 ILE A N 1
ATOM 700 C CA . ILE A 1 89 ? -12.619 10.622 11.542 1.00 97.38 89 ILE A CA 1
ATOM 701 C C . ILE A 1 89 ? -13.178 11.999 11.907 1.00 97.38 89 ILE A C 1
ATOM 703 O O . ILE A 1 89 ? -14.228 12.081 12.546 1.00 97.38 89 ILE A O 1
ATOM 707 N N . TYR A 1 90 ? -12.511 13.078 11.488 1.00 96.94 90 TYR A N 1
ATOM 708 C CA . TYR A 1 90 ? -12.963 14.441 11.767 1.00 96.94 90 TYR A CA 1
ATOM 709 C C . TYR A 1 90 ? -14.360 14.715 11.195 1.00 96.94 90 TYR A C 1
ATOM 711 O O . TYR A 1 90 ? -15.251 15.139 11.931 1.00 96.94 90 TYR A O 1
ATOM 719 N N . GLN A 1 91 ? -14.595 14.381 9.923 1.00 97.12 91 GLN A N 1
ATOM 720 C CA . GLN A 1 91 ? -15.906 14.537 9.282 1.00 97.12 91 GLN A CA 1
ATOM 721 C C . GLN A 1 91 ? -16.999 13.736 9.997 1.00 97.12 91 GLN A C 1
ATOM 723 O O . GLN A 1 91 ? -18.141 14.186 10.109 1.00 97.12 91 GLN A O 1
ATOM 728 N N . GLN A 1 92 ? -16.673 12.542 10.498 1.00 97.56 92 GLN A N 1
ATOM 729 C CA . GLN A 1 92 ? -17.623 11.756 11.276 1.00 97.56 92 GLN A CA 1
ATOM 730 C C . GLN A 1 92 ? -17.937 12.411 12.627 1.00 97.56 92 GLN A C 1
ATOM 732 O O . GLN A 1 92 ? -19.100 12.447 13.025 1.00 97.56 92 GLN A O 1
ATOM 737 N N . LEU A 1 93 ? -16.936 12.976 13.307 1.00 96.44 93 LEU A N 1
ATOM 738 C CA . LEU A 1 93 ? -17.147 13.743 14.536 1.00 96.44 93 LEU A CA 1
ATOM 739 C C . LEU A 1 93 ? -18.020 14.980 14.292 1.00 96.44 93 LEU A C 1
ATOM 741 O O . LEU A 1 93 ? -18.882 15.272 15.118 1.00 96.44 93 LEU A O 1
ATOM 745 N N . GLU A 1 94 ? -17.857 15.678 13.165 1.00 97.12 94 GLU A N 1
ATOM 746 C CA . GLU A 1 94 ? -18.731 16.797 12.787 1.00 97.12 94 GLU A CA 1
ATOM 747 C C . GLU A 1 94 ? -20.188 16.358 12.611 1.00 97.12 94 GLU A C 1
ATOM 749 O O . GLU A 1 94 ? -21.085 16.972 13.193 1.00 97.12 94 GLU A O 1
ATOM 754 N N . ARG A 1 95 ? -20.434 15.258 11.885 1.00 96.25 95 ARG A N 1
ATOM 755 C CA . ARG A 1 95 ? -21.791 14.704 11.694 1.00 96.25 95 ARG A CA 1
ATOM 756 C C . ARG A 1 95 ? -22.470 14.328 13.009 1.00 96.25 95 ARG A C 1
ATOM 758 O O . ARG A 1 95 ? -23.693 14.373 13.098 1.00 96.25 95 ARG A O 1
ATOM 765 N N . GLU A 1 96 ? -21.690 13.946 14.016 1.00 93.94 96 GLU A N 1
ATOM 766 C CA . GLU A 1 96 ? -22.191 13.573 15.341 1.00 93.94 96 GLU A CA 1
ATOM 767 C C . GLU A 1 96 ? -22.246 14.745 16.334 1.00 93.94 96 GLU A C 1
ATOM 769 O O . GLU A 1 96 ? -22.680 14.555 17.469 1.00 93.94 96 GLU A O 1
ATOM 774 N N . GLY A 1 97 ? -21.820 15.950 15.935 1.00 95.00 97 GLY A N 1
ATOM 775 C CA . GLY A 1 97 ? -21.738 17.109 16.829 1.00 95.00 97 GLY A CA 1
ATOM 776 C C . GLY A 1 97 ? -20.655 16.977 17.910 1.00 95.00 97 GLY A C 1
ATOM 777 O O . GLY A 1 97 ? -20.753 17.598 18.966 1.00 95.00 97 GLY A O 1
ATOM 778 N N . LEU A 1 98 ? -19.628 16.155 17.667 1.00 94.38 98 LEU A N 1
ATOM 779 C CA . LEU A 1 98 ? -18.535 15.838 18.596 1.00 94.38 98 LEU A CA 1
ATOM 780 C C . LEU A 1 98 ? -17.192 16.468 18.186 1.00 94.38 98 LEU A C 1
ATOM 782 O O . LEU A 1 98 ? -16.183 16.240 18.854 1.00 94.38 98 LEU A O 1
ATOM 786 N N . SER A 1 99 ? -17.157 17.277 17.123 1.00 94.19 99 SER A N 1
ATOM 787 C CA . SER A 1 99 ? -15.925 17.882 16.588 1.00 94.19 99 SER A CA 1
ATOM 788 C C . SER A 1 99 ? -15.181 18.772 17.587 1.00 94.19 99 SER A C 1
ATOM 790 O O . SER A 1 99 ? -13.961 18.868 17.513 1.00 94.19 99 SER A O 1
ATOM 792 N N . GLY A 1 100 ? -15.868 19.345 18.583 1.00 94.56 100 GLY A N 1
ATOM 793 C CA . GLY A 1 100 ? -15.232 20.108 19.666 1.00 94.56 100 GLY A CA 1
ATOM 794 C C . GLY A 1 100 ? -14.282 19.291 20.555 1.00 94.56 100 GLY A C 1
ATOM 795 O O . GLY A 1 100 ? -13.501 19.873 21.301 1.00 94.56 100 GLY A O 1
ATOM 796 N N . GLN A 1 101 ? -14.328 17.956 20.482 1.00 93.44 101 GLN A N 1
ATOM 797 C CA . GLN A 1 101 ? -13.387 17.065 21.172 1.00 93.44 101 GLN A CA 1
ATOM 798 C C . GLN A 1 101 ? -12.152 16.736 20.326 1.00 93.44 101 GLN A C 1
ATOM 800 O O . GLN A 1 101 ? -11.203 16.135 20.831 1.00 93.44 101 GLN A O 1
ATOM 805 N N . PHE A 1 102 ? -12.166 17.070 19.035 1.00 95.19 102 PHE A N 1
ATOM 806 C CA . PHE A 1 102 ? -11.126 16.653 18.114 1.00 95.19 102 PHE A CA 1
ATOM 807 C C . PHE A 1 102 ? -9.848 17.466 18.301 1.00 95.19 102 PHE A C 1
ATOM 809 O O . PHE A 1 102 ? -9.844 18.695 18.268 1.00 95.19 102 PHE A O 1
ATOM 816 N N . HIS A 1 103 ? -8.738 16.746 18.396 1.00 91.88 103 HIS A N 1
ATOM 817 C CA . HIS A 1 103 ? -7.410 17.280 18.161 1.00 91.88 103 HIS A CA 1
ATOM 818 C C . HIS A 1 103 ? -6.632 16.235 17.347 1.00 91.88 103 HIS A C 1
ATOM 820 O O . HIS A 1 103 ? -6.686 15.055 17.709 1.00 91.88 103 HIS A O 1
ATOM 826 N N . PRO A 1 104 ? -5.891 16.607 16.284 1.00 84.25 104 PRO A N 1
ATOM 827 C CA . PRO A 1 104 ? -5.202 15.633 15.433 1.00 84.25 104 PRO A CA 1
ATOM 828 C C . PRO A 1 104 ? -4.300 14.668 16.215 1.00 84.25 104 PRO A C 1
ATOM 830 O O . PRO A 1 104 ? -4.335 13.464 15.973 1.00 84.25 104 PRO A O 1
ATOM 833 N N . SER A 1 105 ? -3.583 15.166 17.233 1.00 85.62 105 SER A N 1
ATOM 834 C CA . SER A 1 105 ? -2.702 14.348 18.088 1.00 85.62 105 SER A CA 1
ATOM 835 C C . SER A 1 105 ? -3.427 13.351 19.005 1.00 85.62 105 SER A C 1
ATOM 837 O O . SER A 1 105 ? -2.777 12.539 19.667 1.00 85.62 105 SER A O 1
ATOM 839 N N . TYR A 1 106 ? -4.758 13.400 19.094 1.00 90.44 106 TYR A N 1
ATOM 840 C CA . TYR A 1 106 ? -5.560 12.422 19.836 1.00 90.44 106 TYR A CA 1
ATOM 841 C C . TYR A 1 106 ? -5.983 11.239 18.968 1.00 90.44 106 TYR A C 1
ATOM 843 O O . TYR A 1 106 ? -6.353 10.197 19.504 1.00 90.44 106 TYR A O 1
ATOM 851 N N . THR A 1 107 ? -5.849 11.354 17.646 1.00 92.56 107 THR A N 1
ATOM 852 C CA . THR A 1 107 ? -5.985 10.203 16.757 1.00 92.56 107 THR A CA 1
ATOM 853 C C . THR A 1 107 ? -4.827 9.240 17.003 1.00 92.56 107 THR A C 1
ATOM 855 O O . THR A 1 107 ? -3.680 9.649 17.203 1.00 92.56 107 THR A O 1
ATOM 858 N N . ARG A 1 108 ? -5.122 7.944 17.040 1.00 94.06 108 ARG A N 1
ATOM 859 C CA . ARG A 1 108 ? -4.137 6.885 17.268 1.00 94.06 108 ARG A CA 1
ATOM 860 C C . ARG A 1 108 ? -4.009 6.050 16.005 1.00 94.06 108 ARG A C 1
ATOM 862 O O . ARG A 1 108 ? -5.014 5.599 15.467 1.00 94.06 108 ARG A O 1
ATOM 869 N N . MET A 1 109 ? -2.782 5.845 15.537 1.00 94.56 109 MET A N 1
ATOM 870 C CA . MET A 1 109 ? -2.490 4.859 14.497 1.00 94.56 109 MET A CA 1
ATOM 871 C C . MET A 1 109 ? -2.504 3.466 15.130 1.00 94.56 109 MET A C 1
ATOM 873 O O . MET A 1 109 ? -1.884 3.259 16.173 1.00 94.56 109 MET A O 1
ATOM 877 N N . VAL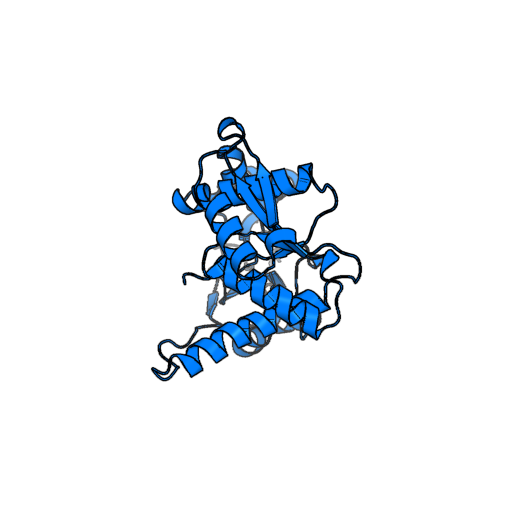 A 1 110 ? -3.178 2.511 14.495 1.00 96.50 110 VAL A N 1
ATOM 878 C CA . VAL A 1 110 ? -3.031 1.092 14.821 1.00 96.50 110 VAL A CA 1
ATOM 879 C C . VAL A 1 110 ? -1.646 0.655 14.330 1.00 96.50 110 VAL A C 1
ATOM 881 O O . VAL A 1 110 ? -1.398 0.762 13.131 1.00 96.50 110 VAL A O 1
ATOM 884 N N . PRO A 1 111 ? -0.712 0.190 15.180 1.00 96.06 111 PRO A N 1
ATOM 885 C CA . PRO A 1 111 ? 0.590 -0.248 14.697 1.00 96.06 111 PRO A CA 1
ATOM 886 C C . PRO A 1 111 ? 0.449 -1.439 13.746 1.00 96.06 111 PRO A C 1
ATOM 888 O O . PRO A 1 111 ? -0.299 -2.382 14.017 1.00 96.06 111 PRO A O 1
ATOM 891 N N . ALA A 1 112 ? 1.194 -1.415 12.641 1.00 94.81 112 ALA A N 1
ATOM 892 C CA . ALA A 1 112 ? 1.299 -2.568 11.755 1.00 94.81 112 ALA A CA 1
ATOM 893 C C . ALA A 1 112 ? 1.805 -3.786 12.537 1.00 94.81 112 ALA A C 1
ATOM 895 O O . ALA A 1 112 ? 2.692 -3.646 13.379 1.00 94.81 112 ALA A O 1
ATOM 896 N N . HIS A 1 113 ? 1.290 -4.977 12.229 1.00 94.12 113 HIS A N 1
ATOM 897 C CA . HIS A 1 113 ? 1.739 -6.235 12.844 1.00 94.12 113 HIS A CA 1
ATOM 898 C C . HIS A 1 113 ? 1.407 -6.414 14.334 1.00 94.12 113 HIS A C 1
ATOM 900 O O . HIS A 1 113 ? 1.981 -7.288 14.995 1.00 94.12 113 HIS A O 1
ATOM 906 N N . TYR A 1 114 ? 0.461 -5.633 14.858 1.00 97.25 114 TYR A N 1
ATOM 907 C CA . TYR A 1 114 ? -0.118 -5.821 16.185 1.00 97.25 114 TYR A CA 1
ATOM 908 C C . TYR A 1 114 ? -1.613 -6.119 16.093 1.00 97.25 114 TYR A C 1
ATOM 910 O O . TYR A 1 114 ? -2.325 -5.570 15.252 1.00 97.25 114 TYR A O 1
ATOM 918 N N . VAL A 1 115 ? -2.083 -6.968 17.001 1.00 97.56 115 VAL A N 1
ATOM 919 C CA . VAL A 1 115 ? -3.481 -7.004 17.413 1.00 97.56 115 VAL A CA 1
ATOM 920 C C . VAL A 1 115 ? -3.624 -5.996 18.543 1.00 97.56 115 VAL A C 1
ATOM 922 O O . VAL A 1 115 ? -2.956 -6.116 19.573 1.00 97.56 115 VAL A O 1
ATOM 925 N N . ILE A 1 116 ? -4.462 -4.988 18.334 1.00 96.62 116 ILE A N 1
ATOM 926 C CA . ILE A 1 116 ? -4.899 -4.091 19.401 1.00 96.62 116 ILE A CA 1
ATOM 927 C C . ILE A 1 116 ? -6.185 -4.636 19.986 1.00 96.62 116 ILE A C 1
ATOM 929 O O . ILE A 1 116 ? -7.085 -5.002 19.234 1.00 96.62 116 ILE A O 1
ATOM 933 N N . GLU A 1 117 ? -6.299 -4.600 21.306 1.00 96.56 117 GLU A N 1
ATOM 934 C CA . GLU A 1 117 ? -7.548 -4.804 22.023 1.00 96.56 117 GLU A CA 1
ATOM 935 C C . GLU A 1 117 ? -7.926 -3.557 22.825 1.00 96.56 117 GLU A C 1
ATOM 937 O O . GLU A 1 117 ? -7.111 -3.031 23.582 1.00 96.56 117 GLU A O 1
ATOM 942 N N . ILE A 1 118 ? -9.174 -3.108 22.682 1.00 93.81 118 ILE A N 1
ATOM 943 C CA . ILE A 1 118 ? -9.766 -2.014 23.457 1.00 93.81 118 ILE A CA 1
ATOM 944 C C . ILE A 1 118 ? -11.029 -2.530 24.142 1.00 93.81 118 ILE A C 1
ATOM 946 O O . ILE A 1 118 ? -11.908 -3.097 23.491 1.00 93.81 118 ILE A O 1
ATOM 950 N N . GLN A 1 119 ? -11.143 -2.295 25.447 1.00 91.19 119 GLN A N 1
ATOM 951 C CA . GLN A 1 119 ? -12.356 -2.570 26.216 1.00 91.19 119 GLN A CA 1
ATOM 952 C C . GLN A 1 119 ? -13.172 -1.286 26.342 1.00 91.19 119 GLN A C 1
ATOM 954 O O . GLN A 1 119 ? -12.740 -0.371 27.024 1.00 91.19 119 GLN A O 1
ATOM 959 N N . LEU A 1 120 ? -14.353 -1.177 25.736 1.00 86.88 120 LEU A N 1
ATOM 960 C CA . LEU A 1 120 ? -15.154 0.061 25.738 1.00 86.88 120 LEU A CA 1
ATOM 961 C C . LEU A 1 120 ? -15.900 0.310 27.066 1.00 86.88 120 LEU A C 1
ATOM 963 O O . LEU A 1 120 ? -17.082 0.636 27.109 1.00 86.88 120 LEU A O 1
ATOM 967 N N . VAL A 1 121 ? -15.203 0.184 28.189 1.00 76.50 121 VAL A N 1
ATOM 968 C CA . VAL A 1 121 ? -15.754 0.244 29.547 1.00 76.50 121 VAL A CA 1
ATOM 969 C C . VAL A 1 121 ? -15.824 1.675 30.100 1.00 76.50 121 VAL A C 1
ATOM 971 O O . VAL A 1 121 ? -15.275 1.968 31.152 1.00 76.50 121 VAL A O 1
ATOM 974 N N . GLY A 1 122 ? -16.548 2.580 29.437 1.00 68.06 122 GLY A N 1
ATOM 975 C CA . GLY A 1 122 ? -16.847 3.904 30.010 1.00 68.06 122 GLY A CA 1
ATOM 976 C C . GLY A 1 122 ? -15.605 4.739 30.368 1.00 68.06 122 GLY A C 1
ATOM 977 O O . GLY A 1 122 ? -14.671 4.805 29.582 1.00 68.06 122 GLY A O 1
ATOM 978 N N . CYS A 1 123 ? -15.633 5.422 31.520 1.00 59.50 123 CYS A N 1
ATOM 979 C CA . CYS A 1 123 ? -14.529 6.238 32.045 1.00 59.50 123 CYS A CA 1
ATOM 980 C C . CYS A 1 123 ? -13.850 5.499 33.221 1.00 59.50 123 CYS A C 1
ATOM 982 O O . CYS A 1 123 ? -14.586 4.999 34.081 1.00 59.50 123 CYS A O 1
ATOM 984 N N . PRO A 1 124 ? -12.504 5.462 33.333 1.00 66.06 124 PRO A N 1
ATOM 985 C CA . PRO A 1 124 ? -11.499 6.152 32.510 1.00 66.06 124 PRO A CA 1
ATOM 986 C C . PRO A 1 124 ? -11.403 5.613 31.079 1.00 66.06 124 PRO A C 1
ATOM 988 O O . PRO A 1 124 ? -11.878 4.516 30.803 1.00 66.06 124 PRO A O 1
ATOM 991 N N . ASP A 1 125 ? -10.803 6.406 30.183 1.00 67.62 125 ASP A N 1
ATOM 992 C CA . ASP A 1 125 ? -10.545 5.964 28.811 1.00 67.62 125 ASP A CA 1
ATOM 993 C C . ASP A 1 125 ? -9.735 4.654 28.860 1.00 67.62 125 ASP A C 1
ATOM 995 O O . ASP A 1 125 ? -8.736 4.589 29.579 1.00 67.62 125 ASP A O 1
ATOM 999 N N . PRO A 1 126 ? -10.172 3.597 28.163 1.00 75.75 126 PRO A N 1
ATOM 1000 C CA . PRO A 1 126 ? -9.533 2.298 28.253 1.00 75.75 126 PRO A CA 1
ATOM 1001 C C . PRO A 1 126 ? -8.149 2.317 27.618 1.00 75.75 126 PRO A C 1
ATOM 1003 O O . PRO A 1 126 ? -7.985 2.735 26.468 1.00 75.75 126 PRO A O 1
ATOM 1006 N N . ASP A 1 127 ? -7.172 1.787 28.347 1.00 85.19 127 ASP A N 1
ATOM 1007 C CA . ASP A 1 127 ? -5.843 1.570 27.800 1.00 85.19 127 ASP A CA 1
ATOM 1008 C C . ASP A 1 127 ? -5.869 0.389 26.813 1.00 85.19 127 ASP A C 1
ATOM 1010 O O . ASP A 1 127 ? -6.281 -0.719 27.177 1.00 85.19 127 ASP A O 1
ATOM 1014 N N . PRO A 1 128 ? -5.445 0.594 25.553 1.00 92.00 128 PRO A N 1
ATOM 1015 C CA . PRO A 1 128 ? -5.327 -0.488 24.589 1.00 92.00 128 PRO A CA 1
ATOM 1016 C C . PRO A 1 128 ? -4.234 -1.484 24.995 1.00 92.00 128 PRO A C 1
ATOM 1018 O O . PRO A 1 128 ? -3.129 -1.096 25.378 1.00 92.00 128 PRO A O 1
ATOM 1021 N N . THR A 1 129 ? -4.512 -2.776 24.821 1.00 95.25 129 THR A N 1
ATOM 1022 C CA . THR A 1 129 ? -3.482 -3.825 24.859 1.00 95.25 129 THR A CA 1
ATOM 1023 C C . THR A 1 129 ? -2.948 -4.064 23.453 1.00 95.25 129 THR A C 1
ATOM 1025 O O . THR A 1 129 ? -3.719 -4.107 22.498 1.00 95.25 129 THR A O 1
ATOM 1028 N N . TYR A 1 130 ? -1.633 -4.238 23.328 1.00 96.44 130 TYR A N 1
ATOM 1029 C CA . TYR A 1 130 ? -0.952 -4.458 22.053 1.00 96.44 130 TYR A CA 1
ATOM 1030 C C . TYR A 1 130 ? -0.236 -5.803 22.073 1.00 96.44 130 TYR A C 1
ATOM 1032 O O . TYR A 1 130 ? 0.673 -6.015 22.877 1.00 96.44 130 TYR A O 1
ATOM 1040 N N . THR A 1 131 ? -0.588 -6.696 21.152 1.00 97.12 131 THR A N 1
ATOM 1041 C CA . THR A 1 131 ? 0.074 -7.997 21.017 1.00 97.12 131 THR A CA 1
ATOM 1042 C C . THR A 1 131 ? 0.608 -8.163 19.604 1.00 97.12 131 THR A C 1
ATOM 1044 O O . THR A 1 131 ? -0.144 -8.155 18.633 1.00 97.12 131 THR A O 1
ATOM 1047 N N . ARG A 1 132 ? 1.931 -8.273 19.471 1.00 96.56 132 ARG A N 1
ATOM 1048 C CA . ARG A 1 132 ? 2.595 -8.379 18.170 1.00 96.56 132 ARG A CA 1
ATOM 1049 C C . ARG A 1 132 ? 2.361 -9.764 17.568 1.00 96.56 132 ARG A C 1
ATOM 1051 O O . ARG A 1 132 ? 2.616 -10.755 18.241 1.00 96.56 132 ARG A O 1
ATOM 1058 N N . PHE A 1 133 ? 1.942 -9.830 16.305 1.00 96.12 133 PHE A N 1
ATOM 1059 C CA . PHE A 1 133 ? 1.742 -11.094 15.582 1.00 96.12 133 PHE A CA 1
ATOM 1060 C C . PHE A 1 133 ? 2.801 -11.376 14.517 1.00 96.12 133 PHE A C 1
ATOM 1062 O O . PHE A 1 133 ? 2.905 -12.501 14.037 1.00 96.12 133 PHE A O 1
ATOM 1069 N N . PHE A 1 134 ? 3.614 -10.383 14.151 1.00 94.00 134 PHE A N 1
ATOM 1070 C CA . PHE A 1 134 ? 4.711 -10.583 13.212 1.00 94.00 134 PHE A CA 1
ATOM 1071 C C . PHE A 1 134 ? 5.981 -9.851 13.647 1.00 94.00 134 PHE A C 1
ATOM 1073 O O . PHE A 1 134 ? 5.983 -8.646 13.913 1.00 94.00 134 PHE A O 1
ATOM 1080 N N . THR A 1 135 ? 7.073 -10.613 13.707 1.00 91.50 135 THR A N 1
ATOM 1081 C CA . THR A 1 135 ? 8.438 -10.120 13.896 1.00 91.50 135 THR A CA 1
ATOM 1082 C C . THR A 1 135 ? 9.333 -10.878 12.920 1.00 91.50 135 THR A C 1
ATOM 1084 O O . THR A 1 135 ? 9.443 -12.098 13.058 1.00 91.50 135 THR A O 1
ATOM 1087 N N . PRO A 1 136 ? 9.947 -10.213 11.927 1.00 89.44 136 PRO A N 1
ATOM 1088 C CA . PRO A 1 136 ? 10.874 -10.887 11.030 1.00 89.44 136 PRO A CA 1
ATOM 1089 C C . PRO A 1 136 ? 12.113 -11.337 11.810 1.00 89.44 136 PRO A C 1
ATOM 1091 O O . PRO A 1 136 ? 12.660 -10.587 12.624 1.00 89.44 136 PRO A O 1
ATOM 1094 N N . GLN A 1 137 ? 12.558 -12.570 11.571 1.00 91.88 137 GLN A N 1
ATOM 1095 C CA . GLN A 1 137 ? 13.822 -13.050 12.116 1.00 91.88 137 GLN A CA 1
ATOM 1096 C C . GLN A 1 137 ? 14.971 -12.423 11.323 1.00 91.88 137 GLN A C 1
ATOM 1098 O O . GLN A 1 137 ? 15.053 -12.583 10.106 1.00 91.88 137 GLN A O 1
ATOM 1103 N N . ARG A 1 138 ? 15.867 -11.726 12.022 1.00 91.12 138 ARG A N 1
ATOM 1104 C CA . ARG A 1 138 ? 17.079 -11.151 11.431 1.00 91.12 138 ARG A CA 1
ATOM 1105 C C . ARG A 1 138 ? 18.135 -12.231 11.208 1.00 91.12 138 ARG A C 1
ATOM 1107 O O . ARG A 1 138 ? 18.174 -13.208 11.953 1.00 91.12 138 ARG A O 1
ATOM 1114 N N . ASP A 1 139 ? 18.969 -12.033 10.189 1.00 90.56 139 ASP A N 1
ATOM 1115 C CA . ASP A 1 139 ? 20.155 -12.856 9.910 1.00 90.56 139 ASP A CA 1
ATOM 1116 C C . ASP A 1 139 ? 19.851 -14.365 9.791 1.00 90.56 139 ASP A C 1
ATOM 1118 O O . ASP A 1 139 ? 20.642 -15.223 10.174 1.00 90.56 139 ASP A O 1
ATOM 1122 N N . ALA A 1 140 ? 18.664 -14.700 9.271 1.00 92.00 140 ALA A N 1
ATOM 1123 C CA . ALA A 1 140 ? 18.169 -16.075 9.187 1.00 92.00 140 ALA A CA 1
ATOM 1124 C C . ALA A 1 140 ? 18.709 -16.864 7.978 1.00 92.00 140 ALA A C 1
ATOM 1126 O O . ALA A 1 140 ? 18.494 -18.074 7.886 1.00 92.00 140 ALA A O 1
ATOM 1127 N N . LEU A 1 141 ? 19.367 -16.193 7.027 1.00 92.19 141 LEU A N 1
ATOM 1128 C CA . LEU A 1 141 ? 19.880 -16.799 5.798 1.00 92.19 141 LEU A CA 1
ATOM 1129 C C . LEU A 1 141 ? 21.401 -16.996 5.863 1.00 92.19 141 LEU A C 1
ATOM 1131 O O . LEU A 1 141 ? 22.099 -16.184 6.471 1.00 92.19 141 LEU A O 1
ATOM 1135 N N . PRO A 1 142 ? 21.939 -18.050 5.218 1.00 92.50 142 PRO A N 1
ATOM 1136 C CA . PRO A 1 142 ? 23.381 -18.189 5.049 1.00 92.50 142 PRO A CA 1
ATOM 1137 C C . PRO A 1 142 ? 23.929 -17.058 4.167 1.00 92.50 142 PRO A C 1
ATOM 1139 O O . PRO A 1 142 ? 23.218 -16.546 3.303 1.00 92.50 142 PRO A O 1
ATOM 1142 N N . ALA A 1 143 ? 25.209 -16.720 4.343 1.00 94.81 143 ALA A N 1
ATOM 1143 C CA . ALA A 1 143 ? 25.928 -15.734 3.532 1.00 94.81 143 ALA A CA 1
ATOM 1144 C C . ALA A 1 143 ? 26.255 -16.271 2.119 1.00 94.81 143 ALA A C 1
ATOM 1146 O O . ALA A 1 143 ? 27.414 -16.431 1.745 1.00 94.81 143 ALA A O 1
ATOM 1147 N N . ASP A 1 144 ? 25.213 -16.594 1.357 1.00 96.44 144 ASP A N 1
ATOM 1148 C CA . ASP A 1 144 ? 25.251 -17.117 -0.008 1.00 96.44 144 ASP A CA 1
ATOM 1149 C C . ASP A 1 144 ? 24.365 -16.229 -0.889 1.00 96.44 144 ASP A C 1
ATOM 1151 O O . ASP A 1 144 ? 23.135 -16.263 -0.784 1.00 96.44 144 ASP A O 1
ATOM 1155 N N . LEU A 1 145 ? 24.999 -15.421 -1.744 1.00 95.81 145 LEU A N 1
ATOM 1156 C CA . LEU A 1 145 ? 24.316 -14.438 -2.587 1.00 95.81 145 LEU A CA 1
ATOM 1157 C C . LEU A 1 145 ? 23.344 -15.084 -3.578 1.00 95.81 145 LEU A C 1
ATOM 1159 O O . LEU A 1 145 ? 22.268 -14.534 -3.805 1.00 95.81 145 LEU A O 1
ATOM 1163 N N . ASP A 1 146 ? 23.658 -16.267 -4.108 1.00 96.12 146 ASP A N 1
ATOM 1164 C CA . ASP A 1 146 ? 22.768 -16.960 -5.042 1.00 96.12 146 ASP A CA 1
ATOM 1165 C C . ASP A 1 146 ? 21.509 -17.453 -4.323 1.00 96.12 146 ASP A C 1
ATOM 1167 O O . ASP A 1 146 ? 20.402 -17.427 -4.869 1.00 96.12 146 ASP A O 1
ATOM 1171 N N . ASN A 1 147 ? 21.653 -17.911 -3.077 1.00 95.50 147 ASN A N 1
ATOM 1172 C CA . ASN A 1 147 ? 20.521 -18.303 -2.241 1.00 95.50 147 ASN A CA 1
ATOM 1173 C C . ASN A 1 147 ? 19.678 -17.105 -1.802 1.00 95.50 147 ASN A C 1
ATOM 1175 O O . ASN A 1 147 ? 18.451 -17.162 -1.911 1.00 95.50 147 ASN A O 1
ATOM 1179 N N . ILE A 1 148 ? 20.318 -16.023 -1.362 1.00 94.81 148 ILE A N 1
ATOM 1180 C CA . ILE A 1 148 ? 19.634 -14.787 -0.970 1.00 94.81 148 ILE A CA 1
ATOM 1181 C C . ILE A 1 148 ? 18.870 -14.212 -2.166 1.00 94.81 148 ILE A C 1
ATOM 1183 O O . ILE A 1 148 ? 17.662 -14.007 -2.065 1.00 94.81 148 ILE A O 1
ATOM 1187 N N . GLY A 1 149 ? 19.526 -14.056 -3.319 1.00 94.44 149 GLY A N 1
ATOM 1188 C CA . GLY A 1 149 ? 18.908 -13.531 -4.537 1.00 94.44 149 GLY A CA 1
ATOM 1189 C C . GLY A 1 149 ? 17.740 -14.389 -5.022 1.00 94.44 149 GLY A C 1
ATOM 1190 O O . GLY A 1 149 ? 16.669 -13.862 -5.319 1.00 94.44 149 GLY A O 1
ATOM 1191 N N . ARG A 1 150 ? 17.887 -15.723 -5.019 1.00 96.06 150 ARG A N 1
ATOM 1192 C CA . ARG A 1 150 ? 16.791 -16.644 -5.370 1.00 96.06 150 ARG A CA 1
ATOM 1193 C C . ARG A 1 150 ? 15.592 -16.498 -4.439 1.00 96.06 150 ARG A C 1
ATOM 1195 O O . ARG A 1 150 ? 14.462 -16.548 -4.912 1.00 96.06 150 ARG A O 1
ATOM 1202 N N . ARG A 1 151 ? 15.821 -16.349 -3.131 1.00 95.31 151 ARG A N 1
ATOM 1203 C CA . ARG A 1 151 ? 14.740 -16.168 -2.149 1.00 95.31 151 ARG A CA 1
ATOM 1204 C C . ARG A 1 151 ? 14.066 -14.812 -2.295 1.00 95.31 151 ARG A C 1
ATOM 1206 O O . ARG A 1 151 ? 12.844 -14.766 -2.268 1.00 95.31 151 ARG A O 1
ATOM 1213 N N . TYR A 1 152 ? 14.845 -13.749 -2.473 1.00 94.06 152 TYR A N 1
ATOM 1214 C CA . TYR A 1 152 ? 14.336 -12.388 -2.611 1.00 94.06 152 TYR A CA 1
ATOM 1215 C C . TYR A 1 152 ? 13.496 -12.229 -3.885 1.00 94.06 152 TYR A C 1
ATOM 1217 O O . TYR A 1 152 ? 12.308 -11.925 -3.815 1.00 94.06 152 TYR A O 1
ATOM 1225 N N . ILE A 1 153 ? 14.069 -12.555 -5.048 1.00 96.88 153 ILE A N 1
ATOM 1226 C CA . ILE A 1 153 ? 13.361 -12.467 -6.333 1.00 96.88 153 ILE A CA 1
ATOM 1227 C C . ILE A 1 153 ? 12.229 -13.496 -6.421 1.00 96.88 153 ILE A C 1
ATOM 1229 O O . ILE A 1 153 ? 11.193 -13.209 -7.013 1.00 96.88 153 ILE A O 1
ATOM 1233 N N . GLY A 1 154 ? 12.392 -14.674 -5.809 1.00 98.00 154 GLY A N 1
ATOM 1234 C CA . GLY A 1 154 ? 11.327 -15.670 -5.704 1.00 98.00 154 GLY A CA 1
ATOM 1235 C C . GLY A 1 154 ? 10.121 -15.150 -4.922 1.00 98.00 154 GLY A C 1
ATOM 1236 O O . GLY A 1 154 ? 9.003 -15.239 -5.415 1.00 98.00 154 GLY A O 1
ATOM 1237 N N . ALA A 1 155 ? 10.348 -14.535 -3.757 1.00 96.44 155 ALA A N 1
ATOM 1238 C CA . ALA A 1 155 ? 9.281 -13.930 -2.962 1.00 96.44 155 ALA A CA 1
ATOM 1239 C C . ALA A 1 155 ? 8.580 -12.791 -3.721 1.00 96.44 155 ALA A C 1
ATOM 1241 O O . ALA A 1 155 ? 7.352 -12.754 -3.768 1.00 96.44 155 ALA A O 1
ATOM 1242 N N . LEU A 1 156 ? 9.346 -11.915 -4.382 1.00 97.69 156 LEU A N 1
ATOM 1243 C CA . LEU A 1 156 ? 8.794 -10.856 -5.232 1.00 97.69 156 LEU A CA 1
ATOM 1244 C C . LEU A 1 156 ? 7.931 -11.431 -6.370 1.00 97.69 156 LEU A C 1
ATOM 1246 O O . LEU A 1 156 ? 6.822 -10.957 -6.613 1.00 97.69 156 LEU A O 1
ATOM 1250 N N . ALA A 1 157 ? 8.414 -12.474 -7.051 1.00 98.56 157 ALA A N 1
ATOM 1251 C CA . ALA A 1 157 ? 7.682 -13.132 -8.130 1.00 98.56 157 ALA A CA 1
ATOM 1252 C C . ALA A 1 157 ? 6.385 -13.789 -7.643 1.00 98.56 157 ALA A C 1
ATOM 1254 O O . ALA A 1 157 ? 5.363 -13.689 -8.326 1.00 98.56 157 ALA A O 1
ATOM 1255 N N . ASP A 1 158 ? 6.409 -14.420 -6.468 1.00 97.94 158 ASP A N 1
ATOM 1256 C CA . ASP A 1 158 ? 5.235 -15.050 -5.867 1.00 97.94 158 ASP A CA 1
ATOM 1257 C C . ASP A 1 158 ? 4.156 -14.011 -5.518 1.00 97.94 158 ASP A C 1
ATOM 1259 O O . ASP A 1 158 ? 2.989 -14.203 -5.876 1.00 97.94 158 ASP A O 1
ATOM 1263 N N . GLU A 1 159 ? 4.528 -12.885 -4.900 1.00 96.50 159 GLU A N 1
ATOM 1264 C CA . GLU A 1 159 ? 3.585 -11.806 -4.565 1.00 96.50 159 GLU A CA 1
ATOM 1265 C C . GLU A 1 159 ? 3.021 -11.118 -5.818 1.00 96.50 159 GLU A C 1
ATOM 1267 O O . GLU A 1 159 ? 1.803 -10.948 -5.948 1.00 96.50 159 GLU A O 1
ATOM 1272 N N . ILE A 1 160 ? 3.868 -10.832 -6.813 1.00 97.88 160 ILE A N 1
ATOM 1273 C CA . ILE A 1 160 ? 3.422 -10.322 -8.118 1.00 97.88 160 ILE A CA 1
ATOM 1274 C C . ILE A 1 160 ? 2.459 -11.314 -8.784 1.00 97.88 160 ILE A C 1
ATOM 1276 O O . ILE A 1 160 ? 1.425 -10.910 -9.322 1.00 97.88 160 ILE A O 1
ATOM 1280 N N . ALA A 1 161 ? 2.742 -12.618 -8.733 1.00 98.12 161 ALA A N 1
ATOM 1281 C CA . ALA A 1 161 ? 1.867 -13.636 -9.305 1.00 98.12 161 ALA A CA 1
ATOM 1282 C C . ALA A 1 161 ? 0.509 -13.704 -8.594 1.00 98.12 161 ALA A C 1
ATOM 1284 O O . ALA A 1 161 ? -0.514 -13.854 -9.271 1.00 98.12 161 ALA A O 1
ATOM 1285 N N . LYS A 1 162 ? 0.472 -13.593 -7.257 1.00 96.44 162 LYS A N 1
ATOM 1286 C CA . LYS A 1 162 ? -0.783 -13.511 -6.488 1.00 96.44 162 LYS A CA 1
ATOM 1287 C C . LYS A 1 162 ? -1.603 -12.299 -6.921 1.00 96.44 162 LYS A C 1
ATOM 1289 O O . LYS A 1 162 ? -2.792 -12.447 -7.220 1.00 96.44 162 LYS A O 1
ATOM 1294 N N . TRP A 1 163 ? -0.972 -11.128 -7.016 1.00 95.88 163 TRP A N 1
ATOM 1295 C CA . TRP A 1 163 ? -1.649 -9.899 -7.419 1.00 95.88 163 TRP A CA 1
ATOM 1296 C C . TRP A 1 163 ? -2.163 -9.974 -8.862 1.00 95.88 163 TRP A C 1
ATOM 1298 O O . TRP A 1 163 ? -3.362 -9.791 -9.081 1.00 95.88 163 TRP A O 1
ATOM 1308 N N . LEU A 1 164 ? -1.316 -10.350 -9.829 1.00 97.19 164 LEU A N 1
ATOM 1309 C CA . LEU A 1 164 ? -1.682 -10.457 -11.248 1.00 97.19 164 LEU A CA 1
ATOM 1310 C C . LEU A 1 164 ? -2.854 -11.415 -11.485 1.00 97.19 164 LEU A C 1
ATOM 1312 O O . LEU A 1 164 ? -3.739 -11.109 -12.280 1.00 97.19 164 LEU A O 1
ATOM 1316 N N . LYS A 1 165 ? -2.918 -12.546 -10.773 1.00 95.94 165 LYS A N 1
ATOM 1317 C CA . LYS A 1 165 ? -4.048 -13.492 -10.876 1.00 95.94 165 LYS A CA 1
ATOM 1318 C C . LYS A 1 165 ? -5.385 -12.887 -10.436 1.00 95.94 165 LYS A C 1
ATOM 1320 O O . LYS A 1 165 ? -6.430 -13.381 -10.853 1.00 95.94 165 LYS A O 1
ATOM 1325 N N . SER A 1 166 ? -5.365 -11.836 -9.615 1.00 93.62 166 SER A N 1
ATOM 1326 C CA . SER A 1 166 ? -6.568 -11.100 -9.205 1.00 93.62 166 SER A CA 1
ATOM 1327 C C . SER A 1 166 ? -6.963 -9.979 -10.176 1.00 93.62 166 SER A C 1
ATOM 1329 O O . SER A 1 166 ? -8.079 -9.462 -10.098 1.00 93.62 166 SER A O 1
ATOM 1331 N N . VAL A 1 167 ? -6.067 -9.598 -11.094 1.00 95.38 167 VAL A N 1
ATOM 1332 C CA . VAL A 1 167 ? -6.289 -8.511 -12.050 1.00 95.38 167 VAL A CA 1
ATOM 1333 C C . VAL A 1 167 ? -7.161 -8.997 -13.218 1.00 95.38 167 VAL A C 1
ATOM 1335 O O . VAL A 1 167 ? -6.826 -10.000 -13.855 1.00 95.38 167 VAL A O 1
ATOM 1338 N N . PRO A 1 168 ? -8.255 -8.289 -13.574 1.00 95.12 168 PRO A N 1
ATOM 1339 C CA . PRO A 1 168 ? -9.080 -8.653 -14.724 1.00 95.12 168 PRO A CA 1
ATOM 1340 C C . PRO A 1 168 ? -8.285 -8.707 -16.036 1.00 95.12 168 PRO A C 1
ATOM 1342 O O . PRO A 1 168 ? -7.354 -7.935 -16.256 1.00 95.12 168 PRO A O 1
ATOM 1345 N N . ALA A 1 169 ? -8.684 -9.593 -16.952 1.00 93.12 169 ALA A N 1
ATOM 1346 C CA . ALA A 1 169 ? -7.910 -9.933 -18.154 1.00 93.12 169 ALA A CA 1
ATOM 1347 C C . ALA A 1 169 ? -7.633 -8.769 -19.131 1.00 93.12 169 ALA A C 1
ATOM 1349 O O . ALA A 1 169 ? -6.720 -8.876 -19.948 1.00 93.12 169 ALA A O 1
ATOM 1350 N N . ASN A 1 170 ? -8.386 -7.670 -19.040 1.00 92.25 170 ASN A N 1
ATOM 1351 C CA . ASN A 1 170 ? -8.276 -6.521 -19.945 1.00 92.25 170 ASN A CA 1
ATOM 1352 C C . ASN A 1 170 ? -7.739 -5.253 -19.265 1.00 92.25 170 ASN A C 1
ATOM 1354 O O . ASN A 1 170 ? -7.547 -4.249 -19.941 1.00 92.25 170 ASN A O 1
ATOM 1358 N N . GLU A 1 171 ? -7.503 -5.275 -17.952 1.00 97.31 171 GLU A N 1
ATOM 1359 C CA . GLU A 1 171 ? -7.056 -4.080 -17.226 1.00 97.31 171 GLU A CA 1
ATOM 1360 C C . GLU A 1 171 ? -5.579 -3.777 -17.528 1.00 97.31 171 GLU A C 1
ATOM 1362 O O . GLU A 1 171 ? -4.759 -4.701 -17.517 1.00 97.31 171 GLU A O 1
ATOM 1367 N N . PRO A 1 172 ? -5.194 -2.525 -17.812 1.00 97.62 172 PRO A N 1
ATOM 1368 C CA . PRO A 1 172 ? -3.789 -2.173 -17.966 1.00 97.62 172 PRO A CA 1
ATOM 1369 C C . PRO A 1 172 ? -3.036 -2.280 -16.628 1.00 97.62 172 PRO A C 1
ATOM 1371 O O . PRO A 1 172 ? -3.625 -2.124 -15.558 1.00 97.62 172 PRO A O 1
ATOM 1374 N N . ILE A 1 173 ? -1.736 -2.566 -16.691 1.00 98.44 173 ILE A N 1
ATOM 1375 C CA . ILE A 1 173 ? -0.849 -2.770 -15.537 1.00 98.44 173 ILE A CA 1
ATOM 1376 C C . ILE A 1 173 ? 0.334 -1.821 -15.664 1.00 98.44 173 ILE A C 1
ATOM 1378 O O . ILE A 1 173 ? 1.080 -1.873 -16.643 1.00 98.44 173 ILE A O 1
ATOM 1382 N N . GLY A 1 174 ? 0.493 -0.933 -14.689 1.00 98.38 174 GLY A N 1
ATOM 1383 C CA . GLY A 1 174 ? 1.592 0.025 -14.651 1.00 98.38 174 GLY A CA 1
ATOM 1384 C C . GLY A 1 174 ? 2.665 -0.397 -13.666 1.00 98.38 174 GLY A C 1
ATOM 1385 O O . GLY A 1 174 ? 2.365 -1.058 -12.675 1.00 98.38 174 GLY A O 1
ATOM 1386 N N . VAL A 1 175 ? 3.885 0.067 -13.897 1.00 98.69 175 VAL A N 1
ATOM 1387 C CA . VAL A 1 175 ? 4.962 0.065 -12.907 1.00 98.69 175 VAL A CA 1
ATOM 1388 C C . VAL A 1 175 ? 5.485 1.492 -12.775 1.00 98.69 175 VAL A C 1
ATOM 1390 O O . VAL A 1 175 ? 5.818 2.103 -13.791 1.00 98.69 175 VAL A O 1
ATOM 1393 N N . ALA A 1 176 ? 5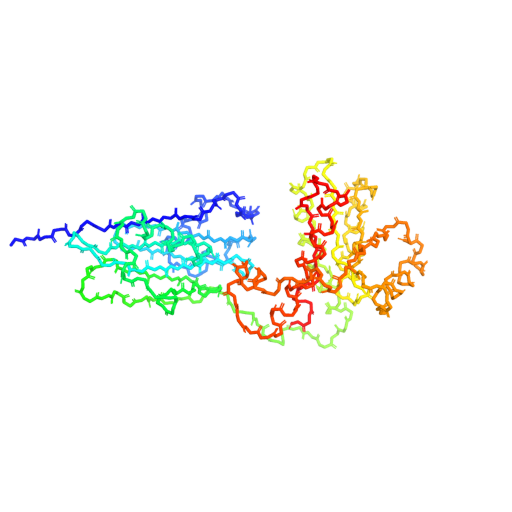.542 2.031 -11.558 1.00 98.25 176 ALA A N 1
ATOM 1394 C CA . ALA A 1 176 ? 6.290 3.248 -11.267 1.00 98.25 176 ALA A CA 1
ATOM 1395 C C . ALA A 1 176 ? 7.781 2.936 -11.441 1.00 98.25 176 ALA A C 1
ATOM 1397 O O . ALA A 1 176 ? 8.327 2.068 -10.760 1.00 98.25 176 ALA A O 1
ATOM 1398 N N . PHE A 1 177 ? 8.417 3.585 -12.413 1.00 98.06 177 PHE A N 1
ATOM 1399 C CA . PHE A 1 177 ? 9.710 3.167 -12.934 1.00 98.06 177 PHE A CA 1
ATOM 1400 C C . PHE A 1 177 ? 10.713 4.318 -12.931 1.00 98.06 177 PHE A C 1
ATOM 1402 O O . PHE A 1 177 ? 10.547 5.303 -13.648 1.00 98.06 177 PHE A O 1
ATOM 1409 N N . SER A 1 178 ? 11.770 4.166 -12.136 1.00 94.50 178 SER A N 1
ATOM 1410 C CA . SER A 1 178 ? 12.890 5.114 -12.042 1.00 94.50 178 SER A CA 1
ATOM 1411 C C . SER A 1 178 ? 14.144 4.636 -12.781 1.00 94.50 178 SER A C 1
ATOM 1413 O O . SER A 1 178 ? 15.102 5.389 -12.927 1.00 94.50 178 SER A O 1
ATOM 1415 N N . GLY A 1 179 ? 14.175 3.370 -13.216 1.00 93.44 179 GLY A N 1
ATOM 1416 C CA . GLY A 1 179 ? 15.381 2.730 -13.748 1.00 93.44 179 GLY A CA 1
ATOM 1417 C C . GLY A 1 179 ? 16.403 2.346 -12.669 1.00 93.44 179 GLY A C 1
ATOM 1418 O O . GLY A 1 179 ? 17.505 1.904 -12.999 1.00 93.44 179 GLY A O 1
ATOM 1419 N N . GLY A 1 180 ? 16.062 2.520 -11.386 1.00 95.12 180 GLY A N 1
ATOM 1420 C CA . GLY A 1 180 ? 16.811 1.994 -10.244 1.00 95.12 180 GLY A CA 1
ATOM 1421 C C . GLY A 1 180 ? 16.645 0.480 -10.077 1.00 95.12 180 GLY A C 1
ATOM 1422 O O . GLY A 1 180 ? 15.866 -0.159 -10.786 1.00 95.12 180 GLY A O 1
ATOM 1423 N N . VAL A 1 181 ? 17.380 -0.106 -9.128 1.00 94.69 181 VAL A N 1
ATOM 1424 C CA . VAL A 1 181 ? 17.372 -1.562 -8.907 1.00 94.69 181 VAL A CA 1
ATOM 1425 C C . VAL A 1 181 ? 16.005 -2.077 -8.447 1.00 94.69 181 VAL A C 1
ATOM 1427 O O . VAL A 1 181 ? 15.583 -3.133 -8.921 1.00 94.69 181 VAL A O 1
ATOM 1430 N N . ASP A 1 182 ? 15.278 -1.326 -7.620 1.00 95.94 182 ASP A N 1
ATOM 1431 C CA . ASP A 1 182 ? 14.001 -1.776 -7.048 1.00 95.94 182 ASP A CA 1
ATOM 1432 C C . ASP A 1 182 ? 12.893 -1.768 -8.097 1.00 95.94 182 ASP A C 1
ATOM 1434 O O . ASP A 1 182 ? 12.333 -2.812 -8.441 1.00 95.94 182 ASP A O 1
ATOM 1438 N N . SER A 1 183 ? 12.648 -0.606 -8.709 1.00 97.06 183 SER A N 1
ATOM 1439 C CA . SER A 1 183 ? 11.664 -0.477 -9.789 1.00 97.06 183 SER A CA 1
ATOM 1440 C C . SER A 1 183 ? 12.042 -1.306 -11.027 1.00 97.06 183 SER A C 1
ATOM 1442 O O . SER A 1 183 ? 11.167 -1.876 -11.686 1.00 97.06 183 SER A O 1
ATOM 1444 N N . GLY A 1 184 ? 13.343 -1.460 -11.301 1.00 97.44 184 GLY A N 1
ATOM 1445 C CA . GLY A 1 184 ? 13.900 -2.391 -12.284 1.00 97.44 184 GLY A CA 1
ATOM 1446 C C . GLY A 1 184 ? 13.532 -3.843 -12.006 1.00 97.44 184 GLY A C 1
ATOM 1447 O O . GLY A 1 184 ? 13.020 -4.536 -12.890 1.00 97.44 184 GLY A O 1
ATOM 1448 N N . SER A 1 185 ? 13.739 -4.296 -10.771 1.00 97.69 185 SER A N 1
ATOM 1449 C CA . SER A 1 185 ? 13.396 -5.652 -10.339 1.00 97.69 185 SER A CA 1
ATOM 1450 C C . SER A 1 185 ? 11.893 -5.898 -10.439 1.00 97.69 185 SER A C 1
ATOM 1452 O O . SER A 1 185 ? 11.476 -6.887 -11.044 1.00 97.69 185 SER A O 1
ATOM 1454 N N . VAL A 1 186 ? 11.069 -4.970 -9.945 1.00 98.44 186 VAL A N 1
ATOM 1455 C CA . VAL A 1 186 ? 9.602 -5.059 -10.024 1.00 98.44 186 VAL A CA 1
ATOM 1456 C C . VAL A 1 186 ? 9.133 -5.140 -11.473 1.00 98.44 186 VAL A C 1
ATOM 1458 O O . VAL A 1 186 ? 8.343 -6.026 -11.808 1.00 98.44 186 VAL A O 1
ATOM 1461 N N . PHE A 1 187 ? 9.646 -4.284 -12.361 1.00 98.69 187 PHE A N 1
ATOM 1462 C CA . PHE A 1 187 ? 9.269 -4.308 -13.773 1.00 98.69 187 PHE A CA 1
ATOM 1463 C C . PHE A 1 187 ? 9.653 -5.628 -14.453 1.00 98.69 187 PHE A C 1
ATOM 1465 O O . PHE A 1 187 ? 8.808 -6.263 -15.091 1.00 98.69 187 PHE A O 1
ATOM 1472 N N . LEU A 1 188 ? 10.904 -6.076 -14.301 1.00 98.56 188 LEU A N 1
ATOM 1473 C CA . LEU A 1 188 ? 11.388 -7.293 -14.958 1.00 98.56 188 LEU A CA 1
ATOM 1474 C C . LEU A 1 188 ? 10.704 -8.554 -14.430 1.00 98.56 188 LEU A C 1
ATOM 1476 O O . LEU A 1 188 ? 10.363 -9.441 -15.219 1.00 98.56 188 LEU A O 1
ATOM 1480 N N . VAL A 1 189 ? 10.456 -8.632 -13.122 1.00 98.69 189 VAL A N 1
ATOM 1481 C CA . VAL A 1 189 ? 9.725 -9.753 -12.525 1.00 98.69 189 VAL A CA 1
ATOM 1482 C C . VAL A 1 189 ? 8.257 -9.721 -12.946 1.00 98.69 189 VAL A C 1
ATOM 1484 O O . VAL A 1 189 ? 7.724 -10.759 -13.332 1.00 98.69 189 VAL A O 1
ATOM 1487 N N . THR A 1 190 ? 7.618 -8.549 -13.000 1.00 98.81 190 THR A N 1
ATOM 1488 C CA . THR A 1 190 ? 6.249 -8.407 -13.532 1.00 98.81 190 THR A CA 1
ATOM 1489 C C . THR A 1 190 ? 6.163 -8.884 -14.973 1.00 98.81 190 THR A C 1
ATOM 1491 O O . THR A 1 190 ? 5.329 -9.730 -15.299 1.00 98.81 190 THR A O 1
ATOM 1494 N N . TYR A 1 191 ? 7.072 -8.416 -15.828 1.00 98.69 191 TYR A N 1
ATOM 1495 C CA . TYR A 1 191 ? 7.183 -8.863 -17.212 1.00 98.69 191 TYR A CA 1
ATOM 1496 C C . TYR A 1 191 ? 7.362 -10.389 -17.302 1.00 98.69 191 TYR A C 1
ATOM 1498 O O . TYR A 1 191 ? 6.674 -11.060 -18.079 1.00 98.69 191 TYR A O 1
ATOM 1506 N N . HIS A 1 192 ? 8.254 -10.959 -16.485 1.00 98.56 192 HIS A N 1
ATOM 1507 C CA . HIS A 1 192 ? 8.515 -12.397 -16.441 1.00 98.56 192 HIS A CA 1
ATOM 1508 C C . HIS A 1 192 ? 7.275 -13.204 -16.030 1.00 98.56 192 HIS A C 1
ATOM 1510 O O . HIS A 1 192 ? 6.893 -14.148 -16.726 1.00 98.56 192 HIS A O 1
ATOM 1516 N N . VAL A 1 193 ? 6.618 -12.817 -14.936 1.00 98.75 193 VAL A N 1
ATOM 1517 C CA . VAL A 1 193 ? 5.436 -13.507 -14.407 1.00 98.75 193 VAL A CA 1
ATOM 1518 C C . VAL A 1 193 ? 4.256 -13.380 -15.372 1.00 98.75 193 VAL A C 1
ATOM 1520 O O . VAL A 1 193 ? 3.590 -14.376 -15.650 1.00 98.75 193 VAL A O 1
ATOM 1523 N N . MET A 1 194 ? 4.030 -12.205 -15.972 1.00 98.50 194 MET A N 1
ATOM 1524 C CA . MET A 1 194 ? 3.005 -12.033 -17.010 1.00 98.50 194 MET A CA 1
ATOM 1525 C C . MET A 1 194 ? 3.228 -12.987 -18.190 1.00 98.50 194 MET A C 1
ATOM 1527 O O . MET A 1 194 ? 2.273 -13.612 -18.655 1.00 98.50 194 MET A O 1
ATOM 1531 N N . ARG A 1 195 ? 4.481 -13.159 -18.642 1.00 98.25 195 ARG A N 1
ATOM 1532 C CA . ARG A 1 195 ? 4.818 -14.139 -19.689 1.00 98.25 195 ARG A CA 1
ATOM 1533 C C . ARG A 1 195 ? 4.515 -15.570 -19.263 1.00 98.25 195 ARG A C 1
ATOM 1535 O O . ARG A 1 195 ? 3.944 -16.315 -20.054 1.00 98.25 195 ARG A O 1
ATOM 1542 N N . GLN A 1 196 ? 4.881 -15.954 -18.041 1.00 98.38 196 GLN A N 1
ATOM 1543 C CA . GLN A 1 196 ? 4.601 -17.295 -17.517 1.00 98.38 196 GLN A CA 1
ATOM 1544 C C . GLN A 1 196 ? 3.099 -17.576 -17.397 1.00 98.38 196 GLN A C 1
ATOM 1546 O O . GLN A 1 196 ? 2.662 -18.695 -17.654 1.00 98.38 196 GLN A O 1
ATOM 1551 N N . LEU A 1 197 ? 2.305 -16.559 -17.058 1.00 97.62 197 LEU A N 1
ATOM 1552 C CA . LEU A 1 197 ? 0.845 -16.644 -16.980 1.00 97.62 197 LEU A CA 1
ATOM 1553 C C . LEU A 1 197 ? 0.150 -16.531 -18.350 1.00 97.62 197 LEU A C 1
ATOM 1555 O O . LEU A 1 197 ? -1.076 -16.592 -18.409 1.00 97.62 197 LEU A O 1
ATOM 1559 N N . GLY A 1 198 ? 0.896 -16.352 -19.446 1.00 97.19 198 GLY A N 1
ATOM 1560 C CA . GLY A 1 198 ? 0.332 -16.190 -20.790 1.00 97.19 198 GLY A CA 1
ATOM 1561 C C . GLY A 1 198 ? -0.462 -14.891 -20.978 1.00 97.19 198 GLY A C 1
ATOM 1562 O O . GLY A 1 198 ? -1.336 -14.821 -21.841 1.00 97.19 198 GLY A O 1
ATOM 1563 N N . MET A 1 199 ? -0.195 -13.866 -20.166 1.00 97.69 199 MET A N 1
ATOM 1564 C CA . MET A 1 199 ? -0.858 -12.567 -20.268 1.00 97.69 199 MET A CA 1
ATOM 1565 C C . MET A 1 199 ? -0.318 -11.753 -21.447 1.00 97.69 199 MET A C 1
ATOM 1567 O O . MET A 1 199 ? 0.863 -11.829 -21.790 1.00 97.69 199 MET A O 1
ATOM 1571 N N . SER A 1 200 ? -1.172 -10.912 -22.042 1.00 96.94 200 SER A N 1
ATOM 1572 C CA . SER A 1 200 ? -0.714 -9.965 -23.061 1.00 96.94 200 SER A CA 1
ATOM 1573 C C . SER A 1 200 ? 0.184 -8.899 -22.438 1.00 96.94 200 SER A C 1
ATOM 1575 O O . SER A 1 200 ? -0.265 -8.105 -21.611 1.00 96.94 200 SER A O 1
ATOM 1577 N N . LEU A 1 201 ? 1.435 -8.834 -22.894 1.00 97.56 201 LEU A N 1
ATOM 1578 C CA . LEU A 1 201 ? 2.399 -7.819 -22.465 1.00 97.56 201 LEU A CA 1
ATOM 1579 C C . LEU A 1 201 ? 2.059 -6.421 -22.991 1.00 97.56 201 LEU A C 1
ATOM 1581 O O . LEU A 1 201 ? 2.535 -5.442 -22.437 1.00 97.56 201 LEU A O 1
ATOM 1585 N N . SER A 1 202 ? 1.173 -6.295 -23.985 1.00 96.19 202 SER A N 1
ATOM 1586 C CA . SER A 1 202 ? 0.687 -4.986 -24.453 1.00 96.19 202 SER A CA 1
ATOM 1587 C C . SER A 1 202 ? -0.052 -4.185 -23.373 1.00 96.19 202 SER A C 1
ATOM 1589 O O . SER A 1 202 ? -0.332 -3.008 -23.570 1.00 96.19 202 SER A O 1
ATOM 1591 N N . ARG A 1 203 ? -0.416 -4.834 -22.260 1.00 95.56 203 ARG A N 1
ATOM 1592 C CA . ARG A 1 203 ? -1.073 -4.222 -21.100 1.00 95.56 203 ARG A CA 1
ATOM 1593 C C . ARG A 1 203 ? -0.084 -3.595 -20.117 1.00 95.56 203 ARG A C 1
ATOM 1595 O O . ARG A 1 203 ? -0.536 -2.899 -19.217 1.00 95.56 203 ARG A O 1
ATOM 1602 N N . LEU A 1 204 ? 1.212 -3.880 -20.244 1.00 98.56 204 LEU A N 1
ATOM 1603 C CA . LEU A 1 204 ? 2.243 -3.440 -19.309 1.00 98.56 204 LEU A CA 1
ATOM 1604 C C . LEU A 1 204 ? 2.865 -2.117 -19.772 1.00 98.56 204 LEU A C 1
ATOM 1606 O O . LEU A 1 204 ? 3.246 -1.992 -20.937 1.00 98.56 204 LEU A O 1
ATOM 1610 N N . LYS A 1 205 ? 3.019 -1.163 -18.851 1.00 98.62 205 LYS A N 1
ATOM 1611 C CA . LYS A 1 205 ? 3.785 0.076 -19.058 1.00 98.62 205 LYS A CA 1
ATOM 1612 C C . LYS A 1 205 ? 4.666 0.395 -17.855 1.00 98.62 205 LYS A C 1
ATOM 1614 O O . LYS A 1 205 ? 4.263 0.172 -16.716 1.00 98.62 205 LYS A O 1
ATOM 1619 N N . ALA A 1 206 ? 5.853 0.924 -18.127 1.00 98.62 206 ALA A N 1
ATOM 1620 C CA . ALA A 1 206 ? 6.779 1.470 -17.143 1.00 98.62 206 ALA A CA 1
ATOM 1621 C C . ALA A 1 206 ? 6.688 2.998 -17.190 1.00 98.62 206 ALA A C 1
ATOM 1623 O O . ALA A 1 206 ? 7.095 3.597 -18.182 1.00 98.62 206 ALA A O 1
ATOM 1624 N N . PHE A 1 207 ? 6.129 3.622 -16.156 1.00 98.69 207 PHE A N 1
ATOM 1625 C CA . PHE A 1 207 ? 5.928 5.066 -16.118 1.00 98.69 207 PHE A CA 1
ATOM 1626 C C . PHE A 1 207 ? 7.066 5.767 -15.389 1.00 98.69 207 PHE A C 1
ATOM 1628 O O . PHE A 1 207 ? 7.313 5.473 -14.219 1.00 98.69 207 PHE A O 1
ATOM 1635 N N . THR A 1 208 ? 7.692 6.738 -16.048 1.00 98.12 208 THR A N 1
ATOM 1636 C CA . THR A 1 208 ? 8.800 7.515 -15.474 1.00 98.12 208 THR A CA 1
ATOM 1637 C C . THR A 1 208 ? 8.447 8.989 -15.447 1.00 98.12 208 THR A C 1
ATOM 1639 O O . THR A 1 208 ? 8.192 9.584 -16.493 1.00 98.12 208 THR A O 1
ATOM 1642 N N . LEU A 1 209 ? 8.449 9.585 -14.255 1.00 97.12 209 LEU A N 1
ATOM 1643 C CA . LEU A 1 209 ? 8.248 11.021 -14.085 1.00 97.12 209 LEU A CA 1
ATOM 1644 C C . LEU A 1 209 ? 9.457 11.793 -14.630 1.00 97.12 209 LEU A C 1
ATOM 1646 O O . LEU A 1 209 ? 10.601 11.417 -14.384 1.00 97.12 209 LEU A O 1
ATOM 1650 N N . SER A 1 210 ? 9.213 12.891 -15.341 1.00 95.94 210 SER A N 1
ATOM 1651 C CA . SER A 1 210 ? 10.262 13.803 -15.792 1.00 95.94 210 SER A CA 1
ATOM 1652 C C . SER A 1 210 ? 9.839 15.257 -15.628 1.00 95.94 210 SER A C 1
ATOM 1654 O O . SER A 1 210 ? 8.739 15.644 -16.015 1.00 95.94 210 SER A O 1
ATOM 1656 N N . PHE A 1 211 ? 10.760 16.067 -15.107 1.00 93.31 211 PHE A N 1
ATOM 1657 C CA . PHE A 1 211 ? 10.664 17.529 -15.066 1.00 93.31 211 PHE A CA 1
ATOM 1658 C C . PHE A 1 211 ? 11.546 18.194 -16.140 1.00 93.31 211 PHE A C 1
ATOM 1660 O O . PHE A 1 211 ? 11.948 19.346 -15.993 1.00 93.31 211 PHE A O 1
ATOM 1667 N N . GLY A 1 212 ? 11.905 17.456 -17.198 1.00 88.19 212 GLY A N 1
ATOM 1668 C CA . GLY A 1 212 ? 12.849 17.889 -18.230 1.00 88.19 212 GLY A CA 1
ATOM 1669 C C . GLY A 1 212 ? 14.248 17.330 -17.983 1.00 88.19 212 GLY A C 1
ATOM 1670 O O . GLY A 1 212 ? 14.523 16.183 -18.328 1.00 88.19 212 GLY A O 1
ATOM 1671 N N . ASP A 1 213 ? 15.124 18.114 -17.356 1.00 83.44 213 ASP A N 1
ATOM 1672 C CA . ASP A 1 213 ? 16.576 17.856 -17.308 1.00 83.44 213 ASP A CA 1
ATOM 1673 C C . ASP A 1 213 ? 17.025 16.853 -16.216 1.00 83.44 213 ASP A C 1
ATOM 1675 O O . ASP A 1 213 ? 18.199 16.798 -15.846 1.00 83.44 213 ASP A O 1
ATOM 1679 N N . GLY A 1 214 ? 16.097 16.064 -15.666 1.00 85.50 214 GLY A N 1
ATOM 1680 C CA . GLY A 1 214 ? 16.385 15.057 -14.638 1.00 85.50 214 GLY A CA 1
ATOM 1681 C C . GLY A 1 214 ? 17.034 13.778 -15.202 1.00 85.50 214 GLY A C 1
ATOM 1682 O O . GLY A 1 214 ? 16.745 13.396 -16.339 1.00 85.50 214 GLY A O 1
ATOM 1683 N N . PRO A 1 215 ? 17.878 13.073 -14.421 1.00 89.94 215 PRO A N 1
ATOM 1684 C CA . PRO A 1 215 ? 18.600 11.889 -14.898 1.00 89.94 215 PRO A CA 1
ATOM 1685 C C . PRO A 1 215 ? 17.710 10.644 -15.058 1.00 89.94 215 PRO A C 1
ATOM 1687 O O . PRO A 1 215 ? 17.988 9.813 -15.925 1.00 89.94 215 PRO A O 1
ATOM 1690 N N . ASP A 1 216 ? 16.632 10.527 -14.276 1.00 90.00 216 ASP A N 1
ATOM 1691 C CA . ASP A 1 216 ? 15.819 9.305 -14.154 1.00 90.00 216 ASP A CA 1
ATOM 1692 C C . ASP A 1 216 ? 15.219 8.842 -15.481 1.00 90.00 216 ASP A C 1
ATOM 1694 O O . ASP A 1 216 ? 15.160 7.645 -15.767 1.00 90.00 216 ASP A O 1
ATOM 1698 N N . LEU A 1 217 ? 14.800 9.782 -16.335 1.00 95.62 217 LEU A N 1
ATOM 1699 C CA . LEU A 1 217 ? 14.245 9.442 -17.641 1.00 95.62 217 LEU A CA 1
ATOM 1700 C C . LEU A 1 217 ? 15.304 8.829 -18.559 1.00 95.62 217 LEU A C 1
ATOM 1702 O O . LEU A 1 217 ? 15.022 7.847 -19.246 1.00 95.62 217 LEU A O 1
ATOM 1706 N N . GLN A 1 218 ? 16.517 9.384 -18.572 1.00 96.06 218 GLN A N 1
ATOM 1707 C CA . GLN A 1 218 ? 17.597 8.826 -19.382 1.00 96.06 218 GLN A CA 1
ATOM 1708 C C . GLN A 1 218 ? 18.048 7.472 -18.829 1.00 96.06 218 GLN A C 1
ATOM 1710 O O . GLN A 1 218 ? 18.177 6.523 -19.595 1.00 96.06 218 GLN A O 1
ATOM 1715 N N . GLN A 1 219 ? 18.180 7.348 -17.507 1.00 96.06 219 GLN A N 1
ATOM 1716 C CA . GLN A 1 219 ? 18.477 6.074 -16.852 1.00 96.06 219 GLN A CA 1
ATOM 1717 C C . GLN A 1 219 ? 17.429 5.002 -17.189 1.00 96.06 219 GLN A C 1
ATOM 1719 O O . GLN A 1 219 ? 17.778 3.875 -17.538 1.00 96.06 219 GLN A O 1
ATOM 1724 N N . SER A 1 220 ? 16.146 5.359 -17.134 1.00 97.38 220 SER A N 1
ATOM 1725 C CA . SER A 1 220 ? 15.033 4.466 -17.464 1.00 97.38 220 SER A CA 1
ATOM 1726 C C . SER A 1 220 ? 15.054 4.022 -18.930 1.00 97.38 220 SER A C 1
ATOM 1728 O O . SER A 1 220 ? 14.799 2.850 -19.222 1.00 97.38 220 SER A O 1
ATOM 1730 N N . ARG A 1 221 ? 15.393 4.933 -19.855 1.00 97.31 221 ARG A N 1
ATOM 1731 C CA . ARG A 1 221 ? 15.607 4.609 -21.277 1.00 97.31 221 ARG A CA 1
ATOM 1732 C C . ARG A 1 221 ? 16.751 3.623 -21.443 1.00 97.31 221 ARG A C 1
ATOM 1734 O O . ARG A 1 221 ? 16.528 2.543 -21.982 1.00 97.31 221 ARG A O 1
ATOM 1741 N N . ASP A 1 222 ? 17.928 3.959 -20.923 1.00 97.56 222 ASP A N 1
ATOM 1742 C CA . ASP A 1 222 ? 19.134 3.143 -21.060 1.00 97.56 222 ASP A CA 1
ATOM 1743 C C . ASP A 1 222 ? 18.913 1.730 -20.498 1.00 97.56 222 ASP A C 1
ATOM 1745 O O . ASP A 1 222 ? 19.270 0.741 -21.143 1.00 97.56 222 ASP A O 1
ATOM 1749 N N . PHE A 1 223 ? 18.261 1.625 -19.334 1.00 98.06 223 PHE A N 1
ATOM 1750 C CA . PHE A 1 223 ? 17.919 0.349 -18.703 1.00 98.06 223 PHE A CA 1
ATOM 1751 C C . PHE A 1 223 ? 17.069 -0.532 -19.629 1.00 98.06 223 PHE A C 1
ATOM 1753 O O . PHE A 1 223 ? 17.388 -1.699 -19.861 1.00 98.06 223 PHE A O 1
ATOM 1760 N N . LEU A 1 224 ? 15.966 0.005 -20.159 1.00 98.31 224 LEU A N 1
ATOM 1761 C CA . LEU A 1 224 ? 15.028 -0.778 -20.964 1.00 98.31 224 LEU A CA 1
ATOM 1762 C C . LEU A 1 224 ? 15.560 -1.047 -22.376 1.00 98.31 224 LEU A C 1
ATOM 1764 O O . LEU A 1 224 ? 15.316 -2.126 -22.919 1.00 98.31 224 LEU A O 1
ATOM 1768 N N . GLU A 1 225 ? 16.303 -0.117 -22.974 1.00 97.88 225 GLU A N 1
ATOM 1769 C CA . GLU A 1 225 ? 16.907 -0.284 -24.300 1.00 97.88 225 GLU A CA 1
ATOM 1770 C C . GLU A 1 225 ? 17.950 -1.402 -24.324 1.00 97.88 225 GLU A C 1
ATOM 1772 O O . GLU A 1 225 ? 17.915 -2.238 -25.232 1.00 97.88 225 GLU A O 1
ATOM 1777 N N . GLN A 1 226 ? 18.806 -1.497 -23.300 1.00 97.56 226 GLN A N 1
ATOM 1778 C CA . GLN A 1 226 ? 19.792 -2.582 -23.178 1.00 97.56 226 GLN A CA 1
ATOM 1779 C C . GLN A 1 226 ? 19.148 -3.976 -23.155 1.00 97.56 226 GLN A C 1
ATOM 1781 O O . GLN A 1 226 ? 19.767 -4.958 -23.565 1.00 97.56 226 GLN A O 1
ATOM 1786 N N . LEU A 1 227 ? 17.893 -4.062 -22.710 1.00 97.56 227 LEU A N 1
ATOM 1787 C CA . LEU A 1 227 ? 17.119 -5.300 -22.636 1.00 97.56 227 LEU A CA 1
ATOM 1788 C C . LEU A 1 227 ? 16.190 -5.508 -23.844 1.00 97.56 227 LEU A C 1
ATOM 1790 O O . LEU A 1 227 ? 15.482 -6.513 -23.908 1.00 97.56 227 LEU A O 1
ATOM 1794 N N . GLY A 1 228 ? 16.162 -4.572 -24.800 1.00 98.00 228 GLY A N 1
ATOM 1795 C CA . GLY A 1 228 ? 15.216 -4.591 -25.920 1.00 98.00 228 GLY A CA 1
ATOM 1796 C C . GLY A 1 228 ? 13.758 -4.360 -25.497 1.00 98.00 228 GLY A C 1
ATOM 1797 O O . GLY A 1 228 ? 12.836 -4.761 -26.206 1.00 98.00 228 GLY A O 1
ATOM 1798 N N . LEU A 1 229 ? 13.540 -3.727 -24.341 1.00 98.25 229 LEU A N 1
ATOM 1799 C CA . LEU A 1 229 ? 12.237 -3.453 -23.724 1.00 98.25 229 LEU A CA 1
ATOM 1800 C C . LEU A 1 229 ? 11.861 -1.959 -23.766 1.00 98.25 229 LEU A C 1
ATOM 1802 O O . LEU A 1 229 ? 10.922 -1.541 -23.095 1.00 98.25 229 LEU A O 1
ATOM 1806 N N . GLY A 1 230 ? 12.542 -1.143 -24.578 1.00 97.69 230 GLY A N 1
ATOM 1807 C CA . GLY A 1 230 ? 12.290 0.306 -24.662 1.00 97.69 230 GLY A CA 1
ATOM 1808 C C . GLY A 1 230 ? 10.839 0.688 -25.001 1.00 97.69 230 GLY A C 1
ATOM 1809 O O . GLY A 1 230 ? 10.351 1.715 -24.547 1.00 97.69 230 GLY A O 1
ATOM 1810 N N . LEU A 1 231 ? 10.101 -0.175 -25.713 1.00 97.62 231 LEU A N 1
ATOM 1811 C CA . LEU A 1 231 ? 8.681 0.024 -26.061 1.00 97.62 231 LEU A CA 1
ATOM 1812 C C . LEU A 1 231 ? 7.734 0.102 -24.846 1.00 97.62 231 LEU A C 1
ATOM 1814 O O . LEU A 1 231 ? 6.602 0.577 -24.974 1.00 97.62 231 LEU A O 1
ATOM 1818 N N . PHE A 1 232 ? 8.167 -0.399 -23.686 1.00 98.44 232 PHE A N 1
ATOM 1819 C CA . PHE A 1 232 ? 7.374 -0.378 -22.457 1.00 98.44 232 PHE A CA 1
ATOM 1820 C C . PHE A 1 232 ? 7.475 0.949 -21.706 1.00 98.44 232 PHE A C 1
ATOM 1822 O O . PHE A 1 232 ? 6.599 1.223 -20.884 1.00 98.44 232 PHE A O 1
ATOM 1829 N N . LEU A 1 233 ? 8.508 1.754 -21.979 1.00 98.44 233 LEU A N 1
ATOM 1830 C CA . LEU A 1 233 ? 8.709 3.032 -21.314 1.00 98.44 233 LEU A CA 1
ATOM 1831 C C . LEU A 1 233 ? 7.622 4.027 -21.719 1.00 98.44 233 LEU A C 1
ATOM 1833 O O . LEU A 1 233 ? 7.335 4.215 -22.900 1.00 98.44 233 LEU A O 1
ATOM 1837 N N . GLU A 1 234 ? 7.065 4.694 -20.722 1.00 98.31 234 GLU A N 1
ATOM 1838 C CA . GLU A 1 234 ? 6.064 5.736 -20.861 1.00 98.31 234 GLU A CA 1
ATOM 1839 C C . GLU A 1 234 ? 6.494 6.950 -20.021 1.00 98.31 234 GLU A C 1
ATOM 1841 O O . GLU A 1 234 ? 6.278 6.984 -18.807 1.00 98.31 234 GLU A O 1
ATOM 1846 N N . PRO A 1 235 ? 7.154 7.945 -20.633 1.00 97.50 235 PRO A N 1
ATOM 1847 C CA . PRO A 1 235 ? 7.527 9.166 -19.935 1.00 97.50 235 PRO A CA 1
ATOM 1848 C C . PRO A 1 235 ? 6.282 9.966 -19.537 1.00 97.50 235 PRO A C 1
ATOM 1850 O O . PRO A 1 235 ? 5.364 10.145 -20.336 1.00 97.50 235 PRO A O 1
ATOM 1853 N N . VAL A 1 236 ? 6.275 10.481 -18.313 1.00 97.69 236 VAL A N 1
ATOM 1854 C CA . VAL A 1 236 ? 5.231 11.354 -17.780 1.00 97.69 236 VAL A CA 1
ATOM 1855 C C . VAL A 1 236 ? 5.868 12.701 -17.479 1.00 97.69 236 VAL A C 1
ATOM 1857 O O . VAL A 1 236 ? 6.581 12.856 -16.491 1.00 97.69 236 VAL A O 1
ATOM 1860 N N . GLU A 1 237 ? 5.641 13.669 -18.361 1.00 95.81 237 GLU A N 1
ATOM 1861 C CA . GLU A 1 237 ? 6.168 15.024 -18.204 1.00 95.81 237 GLU A CA 1
ATOM 1862 C C . GLU A 1 237 ? 5.324 15.821 -17.203 1.00 95.81 237 GLU A C 1
ATOM 1864 O O . GLU A 1 237 ? 4.090 15.810 -17.256 1.00 95.81 237 GLU A O 1
ATOM 1869 N N . ALA A 1 238 ? 5.992 16.524 -16.293 1.00 94.25 238 ALA A N 1
ATOM 1870 C CA . ALA A 1 238 ? 5.373 17.409 -15.317 1.00 94.25 238 ALA A CA 1
ATOM 1871 C C . ALA A 1 238 ? 6.185 18.699 -15.152 1.00 94.25 238 ALA A C 1
ATOM 1873 O O . ALA A 1 238 ? 7.378 18.753 -15.443 1.00 94.25 238 ALA A O 1
ATOM 1874 N N . ASP A 1 239 ? 5.530 19.744 -14.650 1.00 91.94 239 ASP A N 1
ATOM 1875 C CA . ASP A 1 239 ? 6.174 21.007 -14.281 1.00 91.94 239 ASP A CA 1
ATOM 1876 C C . ASP A 1 239 ? 6.419 21.032 -12.766 1.00 91.94 239 ASP A C 1
ATOM 1878 O O . ASP A 1 239 ? 5.537 20.664 -11.986 1.00 91.94 239 ASP A O 1
ATOM 1882 N N . LEU A 1 240 ? 7.584 21.514 -12.328 1.00 91.50 240 LEU A N 1
ATOM 1883 C CA . LEU A 1 240 ? 7.872 21.735 -10.908 1.00 91.50 240 LEU A CA 1
ATOM 1884 C C . LEU A 1 240 ? 6.858 22.693 -10.268 1.00 91.50 240 LEU A C 1
ATOM 1886 O O . LEU A 1 240 ? 6.513 22.531 -9.099 1.00 91.50 240 LEU A O 1
ATOM 1890 N N . ALA A 1 241 ? 6.322 23.648 -11.035 1.00 91.69 241 ALA A N 1
ATOM 1891 C CA . ALA A 1 241 ? 5.275 24.551 -10.557 1.00 91.69 241 ALA A CA 1
ATOM 1892 C C . ALA A 1 241 ? 3.928 23.849 -10.289 1.00 91.69 241 ALA A C 1
ATOM 1894 O O . ALA A 1 241 ? 3.057 24.432 -9.645 1.00 91.69 241 ALA A O 1
ATOM 1895 N N . SER A 1 242 ? 3.745 22.609 -10.762 1.00 88.94 242 SER A N 1
ATOM 1896 C CA . SER A 1 242 ? 2.536 21.806 -10.525 1.00 88.94 242 SER A CA 1
ATOM 1897 C C . SER A 1 242 ? 2.577 20.988 -9.227 1.00 88.94 242 SER A C 1
ATOM 1899 O O . SER A 1 242 ? 1.578 20.358 -8.865 1.00 88.94 242 SER A O 1
ATOM 1901 N N . LEU A 1 243 ? 3.711 20.999 -8.515 1.00 94.06 243 LEU A N 1
ATOM 1902 C CA . LEU A 1 243 ? 3.855 20.332 -7.226 1.00 94.06 243 LEU A CA 1
ATOM 1903 C C . LEU A 1 243 ? 2.984 21.015 -6.167 1.00 94.06 243 LEU A C 1
ATOM 1905 O O . LEU A 1 243 ? 3.152 22.196 -5.869 1.00 94.06 243 LEU A O 1
ATOM 1909 N N . ASP A 1 244 ? 2.089 20.243 -5.550 1.00 94.56 244 ASP A N 1
ATOM 1910 C CA . ASP A 1 244 ? 1.234 20.709 -4.457 1.00 94.56 244 ASP A CA 1
ATOM 1911 C C . ASP A 1 244 ? 1.563 19.955 -3.166 1.00 94.56 244 ASP A C 1
ATOM 1913 O O . ASP A 1 244 ? 0.978 18.918 -2.845 1.00 94.56 244 ASP A O 1
ATOM 1917 N N . VAL A 1 245 ? 2.521 20.499 -2.416 1.00 95.38 245 VAL A N 1
ATOM 1918 C CA . VAL A 1 245 ? 2.981 19.931 -1.141 1.00 95.38 245 VAL A CA 1
ATOM 1919 C C . VAL A 1 245 ? 1.866 19.928 -0.090 1.00 95.38 245 VAL A C 1
ATOM 1921 O O . VAL A 1 245 ? 1.777 19.001 0.717 1.00 95.38 245 VAL A O 1
ATOM 1924 N N . ALA A 1 246 ? 0.993 20.940 -0.096 1.00 95.25 246 ALA A N 1
ATOM 1925 C CA . ALA A 1 246 ? -0.111 21.022 0.856 1.00 95.25 246 ALA A CA 1
ATOM 1926 C C . ALA A 1 246 ? -1.131 19.905 0.600 1.00 95.25 246 ALA A C 1
ATOM 1928 O O . ALA A 1 246 ? -1.629 19.281 1.542 1.00 95.25 246 ALA A O 1
ATOM 1929 N N . GLU A 1 247 ? -1.403 19.608 -0.669 1.00 96.12 247 GLU A N 1
ATOM 1930 C CA . GLU A 1 247 ? -2.231 18.470 -1.030 1.00 96.12 247 GLU A CA 1
ATOM 1931 C C . GLU A 1 247 ? -1.556 17.138 -0.699 1.00 96.12 247 GLU A C 1
ATOM 1933 O O . GLU A 1 247 ? -2.236 16.262 -0.162 1.00 96.12 247 GLU A O 1
ATOM 1938 N N . THR A 1 248 ? -0.247 16.988 -0.934 1.00 97.00 248 THR A N 1
ATOM 1939 C CA . THR A 1 248 ? 0.490 15.780 -0.528 1.00 97.00 248 THR A CA 1
ATOM 1940 C C . THR A 1 248 ? 0.315 15.517 0.965 1.00 97.00 248 THR A C 1
ATOM 1942 O O . THR A 1 248 ? -0.142 14.437 1.335 1.00 97.00 248 THR A O 1
ATOM 1945 N N . ILE A 1 249 ? 0.570 16.518 1.818 1.00 96.12 249 ILE A N 1
ATOM 1946 C CA . ILE A 1 249 ? 0.389 16.424 3.278 1.00 96.12 249 ILE A CA 1
ATOM 1947 C C . ILE A 1 249 ? -1.046 16.007 3.627 1.00 96.12 249 ILE A C 1
ATOM 1949 O O . ILE A 1 249 ? -1.258 15.125 4.459 1.00 96.12 249 ILE A O 1
ATOM 1953 N N . ARG A 1 250 ? -2.047 16.598 2.965 1.00 95.12 250 ARG A N 1
ATOM 1954 C CA . ARG A 1 250 ? -3.465 16.264 3.174 1.00 95.12 250 ARG A CA 1
ATOM 1955 C C . ARG A 1 250 ? -3.802 14.820 2.776 1.00 95.12 250 ARG A C 1
ATOM 1957 O O . ARG A 1 250 ? -4.700 14.216 3.367 1.00 95.12 250 ARG A O 1
ATOM 1964 N N . VAL A 1 251 ? -3.155 14.285 1.743 1.00 95.19 251 VAL A N 1
ATOM 1965 C CA . VAL A 1 251 ? -3.411 12.930 1.236 1.00 95.19 251 VAL A CA 1
ATOM 1966 C C . VAL A 1 251 ? -2.727 11.877 2.101 1.00 95.19 251 VAL A C 1
ATOM 1968 O O . VAL A 1 251 ? -3.389 10.914 2.484 1.00 95.19 251 VAL A O 1
ATOM 1971 N N . VAL A 1 252 ? -1.444 12.057 2.422 1.00 94.44 252 VAL A N 1
ATOM 1972 C CA . VAL A 1 252 ? -0.669 11.052 3.174 1.00 94.44 252 VAL A CA 1
ATOM 1973 C C . VAL A 1 252 ? -0.863 11.155 4.687 1.00 94.44 252 VAL A C 1
ATOM 1975 O O . VAL A 1 252 ? -0.681 10.170 5.403 1.00 94.44 252 VAL A O 1
ATOM 1978 N N . GLU A 1 253 ? -1.299 12.323 5.172 1.00 93.94 253 GLU A N 1
ATOM 1979 C CA . GLU A 1 253 ? -1.489 12.623 6.596 1.00 93.94 253 GLU A CA 1
ATOM 1980 C C . GLU A 1 253 ? -0.218 12.373 7.429 1.00 93.94 253 GLU A C 1
ATOM 1982 O O . GLU A 1 253 ? -0.280 11.891 8.565 1.00 93.94 253 GLU A O 1
ATOM 1987 N N . ASP A 1 254 ? 0.929 12.711 6.840 1.00 91.81 254 ASP A N 1
ATOM 1988 C CA . ASP A 1 254 ? 2.255 12.743 7.457 1.00 91.81 254 ASP A CA 1
ATOM 1989 C C . ASP A 1 254 ? 2.825 14.170 7.340 1.00 91.81 254 ASP A C 1
ATOM 1991 O O . ASP A 1 254 ? 2.243 15.055 6.709 1.00 91.81 254 ASP A O 1
ATOM 1995 N N . TYR A 1 255 ? 3.944 14.418 8.002 1.00 90.62 255 TYR A N 1
ATOM 1996 C CA . TYR A 1 255 ? 4.633 15.701 8.048 1.00 90.62 255 TYR A CA 1
ATOM 1997 C C . TYR A 1 255 ? 6.159 15.556 8.007 1.00 90.62 255 TYR A C 1
ATOM 1999 O O . TYR A 1 255 ? 6.860 16.570 8.067 1.00 90.62 255 TYR A O 1
ATOM 2007 N N . LYS A 1 256 ? 6.707 14.333 7.944 1.00 94.94 256 LYS A N 1
ATOM 2008 C CA . LYS A 1 256 ? 8.159 14.156 7.825 1.00 94.94 256 LYS A CA 1
ATOM 2009 C C . LYS A 1 256 ? 8.641 14.644 6.455 1.00 94.94 256 LYS A C 1
ATOM 2011 O O . LYS A 1 256 ? 8.103 14.193 5.450 1.00 94.94 256 LYS A O 1
ATOM 2016 N N . PRO A 1 257 ? 9.664 15.519 6.391 1.00 96.06 257 PRO A N 1
ATOM 2017 C CA . PRO A 1 257 ? 10.093 16.129 5.133 1.00 96.06 257 PRO A CA 1
ATOM 2018 C C . PRO A 1 257 ? 10.368 15.128 4.006 1.00 96.06 257 PRO A C 1
ATOM 2020 O O . PRO A 1 257 ? 9.778 15.263 2.943 1.00 96.06 257 PRO A O 1
ATOM 2023 N N . LEU A 1 258 ? 11.170 14.086 4.258 1.00 95.31 258 LEU A N 1
ATOM 2024 C CA . LEU A 1 258 ? 11.513 13.085 3.237 1.00 95.31 258 LEU A CA 1
ATOM 2025 C C . LEU A 1 258 ? 10.291 12.286 2.760 1.00 95.31 258 LEU A C 1
ATOM 2027 O O . LEU A 1 258 ? 10.138 12.059 1.561 1.00 95.31 258 LEU A O 1
ATOM 2031 N N . ASP A 1 259 ? 9.387 11.929 3.677 1.00 94.50 259 ASP A N 1
ATOM 2032 C CA . ASP A 1 259 ? 8.145 11.222 3.345 1.00 94.50 259 ASP A CA 1
ATOM 2033 C C . ASP A 1 259 ? 7.269 12.094 2.422 1.00 94.50 259 ASP A C 1
ATOM 2035 O O . ASP A 1 259 ? 6.699 11.608 1.447 1.00 94.50 259 ASP A O 1
ATOM 2039 N N . ILE A 1 260 ? 7.202 13.405 2.686 1.00 97.25 260 ILE A N 1
ATOM 2040 C CA . ILE A 1 260 ? 6.443 14.362 1.869 1.00 97.25 260 ILE A CA 1
ATOM 2041 C C . ILE A 1 260 ? 7.112 14.638 0.521 1.00 97.25 260 ILE A C 1
ATOM 2043 O O . ILE A 1 260 ? 6.411 14.762 -0.486 1.00 97.25 260 ILE A O 1
ATOM 2047 N N . GLU A 1 261 ? 8.437 14.736 0.474 1.00 95.31 261 GLU A N 1
ATOM 2048 C CA . GLU A 1 261 ? 9.188 14.915 -0.772 1.00 95.31 261 GLU A CA 1
ATOM 2049 C C . GLU A 1 261 ? 8.962 13.726 -1.712 1.00 95.31 261 GLU A C 1
ATOM 2051 O O . GLU A 1 261 ? 8.519 13.922 -2.847 1.00 95.31 261 GLU A O 1
ATOM 2056 N N . SER A 1 262 ? 9.150 12.500 -1.211 1.00 94.88 262 SER A N 1
ATOM 2057 C CA . SER A 1 262 ? 8.912 11.268 -1.974 1.00 94.88 262 SER A CA 1
ATOM 2058 C C . SER A 1 262 ? 7.451 11.150 -2.426 1.00 94.88 262 SER A C 1
ATOM 2060 O O . SER A 1 262 ? 7.161 11.025 -3.622 1.00 94.88 262 SER A O 1
ATOM 2062 N N . ALA A 1 263 ? 6.499 11.317 -1.500 1.00 96.50 263 ALA A N 1
ATOM 2063 C CA . ALA A 1 263 ? 5.078 11.229 -1.820 1.00 96.50 263 ALA A CA 1
ATOM 2064 C C . ALA A 1 263 ? 4.620 12.297 -2.825 1.00 96.50 263 ALA A C 1
ATOM 2066 O O . ALA A 1 263 ? 3.721 12.038 -3.627 1.00 96.50 263 ALA A O 1
ATOM 2067 N N . SER A 1 264 ? 5.235 13.484 -2.828 1.00 97.00 264 SER A N 1
ATOM 2068 C CA . SER A 1 264 ? 4.916 14.531 -3.807 1.00 97.00 264 SER A CA 1
ATOM 2069 C C . SER A 1 264 ? 5.295 14.104 -5.225 1.00 97.00 264 SER A C 1
ATOM 2071 O O . SER A 1 264 ? 4.547 14.388 -6.167 1.00 97.00 264 SER A O 1
ATOM 2073 N N . MET A 1 265 ? 6.402 13.374 -5.392 1.00 95.62 265 MET A N 1
ATOM 2074 C CA . MET A 1 265 ? 6.795 12.820 -6.691 1.00 95.62 265 MET A CA 1
ATOM 2075 C C . MET A 1 265 ? 5.823 11.721 -7.132 1.00 95.62 265 MET A C 1
ATOM 2077 O O . MET A 1 265 ? 5.306 11.777 -8.250 1.00 95.62 265 MET A O 1
ATOM 2081 N N . ALA A 1 266 ? 5.480 10.787 -6.239 1.00 95.94 266 ALA A N 1
ATOM 2082 C CA . ALA A 1 266 ? 4.519 9.717 -6.524 1.00 95.94 266 ALA A CA 1
ATOM 2083 C C . ALA A 1 266 ? 3.120 10.260 -6.884 1.00 95.94 266 ALA A C 1
ATOM 2085 O O . ALA A 1 266 ? 2.501 9.818 -7.857 1.00 95.94 266 ALA A O 1
ATOM 2086 N N . MET A 1 267 ? 2.636 11.270 -6.152 1.00 97.06 267 MET A N 1
ATOM 2087 C CA . MET A 1 267 ? 1.376 11.965 -6.438 1.00 97.06 267 MET A CA 1
ATOM 2088 C C . MET A 1 267 ? 1.397 12.638 -7.813 1.00 97.06 267 MET A C 1
ATOM 2090 O O . MET A 1 267 ? 0.422 12.547 -8.563 1.00 97.06 267 MET A O 1
ATOM 2094 N N . THR A 1 268 ? 2.507 13.285 -8.167 1.00 96.75 268 THR A N 1
ATOM 2095 C CA . THR A 1 268 ? 2.672 13.961 -9.463 1.00 96.75 268 THR A CA 1
ATOM 2096 C C . THR A 1 268 ? 2.693 12.960 -10.611 1.00 96.75 268 THR A C 1
ATOM 2098 O O . THR A 1 268 ? 1.961 13.135 -11.587 1.00 96.75 268 THR A O 1
ATOM 2101 N N . LEU A 1 269 ? 3.432 11.858 -10.456 1.00 97.19 269 LEU A N 1
ATOM 2102 C CA . LEU A 1 269 ? 3.410 10.739 -11.394 1.00 97.19 269 LEU A CA 1
ATOM 2103 C C . LEU A 1 269 ? 1.984 10.201 -11.576 1.00 97.19 269 LEU A C 1
ATOM 2105 O O . LEU A 1 269 ? 1.497 10.121 -12.702 1.00 97.19 269 LEU A O 1
ATOM 2109 N N . CYS A 1 270 ? 1.273 9.902 -10.485 1.00 97.19 270 CYS A N 1
ATOM 2110 C CA . CYS A 1 270 ? -0.096 9.384 -10.550 1.00 97.19 270 CYS A CA 1
ATOM 2111 C C . CYS A 1 270 ? -1.070 10.359 -11.229 1.00 97.19 270 CYS A C 1
ATOM 2113 O O . CYS A 1 270 ? -1.957 9.923 -11.969 1.00 97.19 270 CYS A O 1
ATOM 2115 N N . ARG A 1 271 ? -0.915 11.674 -11.021 1.00 96.44 271 ARG A N 1
ATOM 2116 C CA . ARG A 1 271 ? -1.707 12.696 -11.727 1.00 96.44 271 ARG A CA 1
ATOM 2117 C C . ARG A 1 271 ? -1.410 12.716 -13.216 1.00 96.44 271 ARG A C 1
ATOM 2119 O O . ARG A 1 271 ? -2.353 12.730 -14.003 1.00 96.44 271 ARG A O 1
ATOM 2126 N N . GLY A 1 272 ? -0.137 12.688 -13.597 1.00 97.25 272 GLY A N 1
ATOM 2127 C CA . GLY A 1 272 ? 0.262 12.651 -15.000 1.00 97.25 272 GLY A CA 1
ATOM 2128 C C . GLY A 1 272 ? -0.235 11.383 -15.701 1.00 97.25 272 GLY A C 1
ATOM 2129 O O . GLY A 1 272 ? -0.844 11.474 -16.765 1.00 97.25 272 GLY A O 1
ATOM 2130 N N . ILE A 1 273 ? -0.119 10.217 -15.052 1.00 97.94 273 ILE A N 1
ATOM 2131 C CA . ILE A 1 273 ? -0.707 8.960 -15.544 1.00 97.94 273 ILE A CA 1
ATOM 2132 C C . ILE A 1 273 ? -2.220 9.108 -15.707 1.00 97.94 273 ILE A C 1
ATOM 2134 O O . ILE A 1 273 ? -2.746 8.747 -16.753 1.00 97.94 273 ILE A O 1
ATOM 2138 N N . ARG A 1 274 ? -2.936 9.660 -14.718 1.00 97.12 274 ARG A N 1
ATOM 2139 C CA . ARG A 1 274 ? -4.391 9.870 -14.813 1.00 97.12 274 ARG A CA 1
ATOM 2140 C C . ARG A 1 274 ? -4.767 10.838 -15.938 1.00 97.12 274 ARG A C 1
ATOM 2142 O O . ARG A 1 274 ? -5.809 10.649 -16.555 1.00 97.12 274 ARG A O 1
ATOM 2149 N N . ALA A 1 275 ? -3.958 11.862 -16.197 1.00 97.06 275 ALA A N 1
ATOM 2150 C CA . ALA A 1 275 ? -4.202 12.820 -17.272 1.00 97.06 275 ALA A CA 1
ATOM 2151 C C . ALA A 1 275 ? -4.038 12.178 -18.660 1.00 97.06 275 ALA A C 1
ATOM 2153 O O . ALA A 1 275 ? -4.868 12.405 -19.538 1.00 97.06 275 ALA A O 1
ATOM 2154 N N . LEU A 1 276 ? -3.005 11.349 -18.838 1.00 97.25 276 LEU A N 1
ATOM 2155 C CA . LEU A 1 276 ? -2.746 10.617 -20.083 1.00 97.25 276 LEU A CA 1
ATOM 2156 C C . LEU A 1 276 ? -3.708 9.434 -20.274 1.00 97.25 276 LEU A C 1
ATOM 2158 O O . LEU A 1 276 ? -4.175 9.168 -21.380 1.00 97.25 276 LEU A O 1
ATOM 2162 N N . TYR A 1 277 ? -4.031 8.748 -19.179 1.00 97.44 277 TYR A N 1
ATOM 2163 C CA . TYR A 1 277 ? -4.805 7.512 -19.139 1.00 97.44 277 TYR A CA 1
ATOM 2164 C C . TYR A 1 277 ? -5.896 7.589 -18.048 1.00 97.44 277 TYR A C 1
ATOM 2166 O O . TYR A 1 277 ? -5.738 7.021 -16.959 1.00 97.44 277 TYR A O 1
ATOM 2174 N N . PRO A 1 278 ? -7.042 8.249 -18.327 1.00 97.19 278 PRO A N 1
ATOM 2175 C CA . PRO A 1 278 ? -8.093 8.524 -17.339 1.00 97.19 278 PRO A CA 1
ATOM 2176 C C . PRO A 1 278 ? -8.690 7.306 -16.642 1.00 97.19 278 PRO A C 1
ATOM 2178 O O . PRO A 1 278 ? -9.204 7.448 -15.534 1.00 97.19 278 PRO A O 1
ATOM 2181 N N . ASP A 1 279 ? -8.593 6.119 -17.238 1.00 95.56 279 ASP A N 1
ATOM 2182 C CA . ASP A 1 279 ? -9.139 4.875 -16.690 1.00 95.56 279 ASP A CA 1
ATOM 2183 C C . ASP A 1 279 ? -8.093 3.983 -16.001 1.00 95.56 279 ASP A C 1
ATOM 2185 O O . ASP A 1 279 ? -8.463 2.985 -15.383 1.00 95.56 279 ASP A O 1
ATOM 2189 N N . TRP A 1 280 ? -6.801 4.343 -16.033 1.00 97.31 280 TRP A N 1
ATOM 2190 C CA . TRP A 1 280 ? -5.731 3.524 -15.449 1.00 97.31 280 TRP A CA 1
ATOM 2191 C C . TRP A 1 280 ? -5.861 3.435 -13.925 1.00 97.31 280 TRP A C 1
ATOM 2193 O O . TRP A 1 280 ? -6.028 4.451 -13.252 1.00 97.31 280 TRP A O 1
ATOM 2203 N N . LYS A 1 281 ? -5.812 2.234 -13.344 1.00 95.75 281 LYS A N 1
ATOM 2204 C CA . LYS A 1 281 ? -6.060 2.035 -11.897 1.00 95.75 281 LYS A CA 1
ATOM 2205 C C . LYS A 1 281 ? -5.012 1.202 -11.178 1.00 95.75 281 LYS A C 1
ATOM 2207 O O . LYS A 1 281 ? -4.976 1.231 -9.954 1.00 95.75 281 LYS A O 1
ATOM 2212 N N . LEU A 1 282 ? -4.215 0.435 -11.914 1.00 97.38 282 LEU A N 1
ATOM 2213 C CA . LEU A 1 282 ? -3.344 -0.584 -11.349 1.00 97.38 282 LEU A CA 1
ATOM 2214 C C . LEU A 1 282 ? -1.887 -0.192 -11.565 1.00 97.38 282 LEU A C 1
ATOM 2216 O O . LEU A 1 282 ? -1.450 -0.018 -12.705 1.00 97.38 282 LEU A O 1
ATOM 2220 N N . LEU A 1 283 ? -1.159 -0.051 -10.466 1.00 97.44 283 LEU A N 1
ATOM 2221 C CA . LEU A 1 283 ? 0.241 0.340 -10.440 1.00 97.44 283 LEU A CA 1
ATOM 2222 C C . LEU A 1 283 ? 0.972 -0.559 -9.441 1.00 97.44 283 LEU A C 1
ATOM 2224 O O . LEU A 1 283 ? 0.434 -0.859 -8.377 1.00 97.44 283 LEU A O 1
ATOM 2228 N N . LEU A 1 284 ? 2.161 -0.998 -9.824 1.00 97.81 284 LEU A N 1
ATOM 2229 C CA . LEU A 1 284 ? 3.170 -1.586 -8.952 1.00 97.81 284 LEU A CA 1
ATOM 2230 C C . LEU A 1 284 ? 4.274 -0.545 -8.754 1.00 97.81 284 LEU A C 1
ATOM 2232 O O . LEU A 1 284 ? 4.532 0.249 -9.659 1.00 97.81 284 LEU A O 1
ATOM 2236 N N . ASP A 1 285 ? 4.953 -0.572 -7.622 1.00 96.38 285 ASP A N 1
ATOM 2237 C CA . ASP A 1 285 ? 6.112 0.272 -7.339 1.00 96.38 285 ASP A CA 1
ATOM 2238 C C . ASP A 1 285 ? 7.220 -0.566 -6.689 1.00 96.38 285 ASP A C 1
ATOM 2240 O O . ASP A 1 285 ? 7.046 -1.763 -6.449 1.00 96.38 285 ASP A O 1
ATOM 2244 N N . GLY A 1 286 ? 8.386 0.055 -6.516 1.00 95.25 286 GLY A N 1
ATOM 2245 C CA . GLY A 1 286 ? 9.536 -0.529 -5.827 1.00 95.25 286 GLY A CA 1
ATOM 2246 C C . GLY A 1 286 ? 9.704 -0.010 -4.401 1.00 95.25 286 GLY A C 1
ATOM 2247 O O . GLY A 1 286 ? 10.806 -0.120 -3.868 1.00 95.25 286 GLY A O 1
ATOM 2248 N N . ASP A 1 287 ? 8.666 0.587 -3.805 1.00 92.56 287 ASP A N 1
ATOM 2249 C CA . ASP A 1 287 ? 8.767 1.142 -2.457 1.00 92.56 287 ASP A CA 1
ATOM 2250 C C . ASP A 1 287 ? 8.977 0.005 -1.447 1.00 92.56 287 ASP A C 1
ATOM 2252 O O . ASP A 1 287 ? 8.358 -1.061 -1.530 1.00 92.56 287 ASP A O 1
ATOM 2256 N N . GLY A 1 288 ? 9.867 0.220 -0.477 1.00 88.56 288 GLY A N 1
ATOM 2257 C CA . GLY A 1 288 ? 10.264 -0.819 0.475 1.00 88.56 288 GLY A CA 1
ATOM 2258 C C . GLY A 1 288 ? 11.450 -1.683 0.026 1.00 88.56 288 GLY A C 1
ATOM 2259 O O . GLY A 1 288 ? 11.801 -2.622 0.736 1.00 88.56 288 GLY A O 1
ATOM 2260 N N . GLY A 1 289 ? 12.018 -1.443 -1.165 1.00 89.00 289 GLY A N 1
ATOM 2261 C CA . GLY A 1 289 ? 13.150 -2.215 -1.695 1.00 89.00 289 GLY A CA 1
ATOM 2262 C C . GLY A 1 289 ? 14.478 -1.977 -0.966 1.00 89.00 289 GLY A C 1
ATOM 2263 O O . GLY A 1 289 ? 15.289 -2.900 -0.872 1.00 89.00 289 GLY A O 1
ATOM 2264 N N . ASP A 1 290 ? 14.664 -0.773 -0.415 1.00 88.31 290 ASP A N 1
ATOM 2265 C CA . ASP A 1 290 ? 15.866 -0.364 0.324 1.00 88.31 290 ASP A CA 1
ATOM 2266 C C . ASP A 1 290 ? 15.932 -0.950 1.755 1.00 88.31 290 ASP A C 1
ATOM 2268 O O . ASP A 1 290 ? 17.022 -1.050 2.331 1.00 88.31 290 ASP A O 1
ATOM 2272 N N . GLU A 1 291 ? 14.784 -1.309 2.346 1.00 84.19 291 GLU A N 1
ATOM 2273 C CA . GLU A 1 291 ? 14.634 -1.829 3.720 1.00 84.19 291 GLU A CA 1
ATOM 2274 C C . GLU A 1 291 ? 14.930 -3.329 3.906 1.00 84.19 291 GLU A C 1
ATOM 2276 O O . GLU A 1 291 ? 15.598 -3.653 4.924 1.00 84.19 291 GLU A O 1
#